Protein AF-A0A3B8MJV1-F1 (afdb_monomer)

Radius of gyration: 23.43 Å; Cα contacts (8 Å, |Δi|>4): 233; chains: 1; bounding box: 68×62×44 Å

Mean predicted aligned error: 16.22 Å

pLDDT: mean 71.14, std 27.06, range [24.44, 97.06]

Secondary structure (DSSP, 8-state):
-EEEE-TTS-EEEE--PPPPHHHHTTTS-BTTB-------HHHH-SEEEETTEEEEHHHHHHHTTS-SSPPPTTTS--PPPSS-TTSS-HHHHHHHHHHHHHTTTSSTTSTTGGGT----TT---TTTTTBT---TTT-TTS--S-SB-TT-GGG-HHHHHHH-SS-PPPPS---S----S-------------PPPPPPHHHHHHHHHHHHHTT--

Foldseek 3Di:
DDWDADPVRDIDDDDDDDDDPVVQCLQQWFLRDRHDDDDDQQDQLDWDQDPVGTDRRQVVCVVVVNDDPDDPSVPTHHAFDLPDPVRDDNLSSVLVVCCSPPQSQLDHRHNVCVQQAHSHSPDPDPQNPWDQDARSPPPPPPPARTCDDPPDLPSHVVSVVVPDPDDDDDPDPPPPDDDDDDDDDPDDDDDDDDDDDDDDPVVVVVVVVVVVVVPDD

Solvent-accessible surface area (backbone atoms only — not comparable to full-atom values): 13702 Å² total; per-residue (Å²): 113,48,73,48,67,49,98,86,68,48,82,45,76,45,81,71,77,82,74,52,74,74,61,48,44,64,61,26,28,45,73,89,39,80,43,87,86,73,88,51,67,33,76,37,46,42,76,40,84,46,98,93,44,76,39,42,41,45,52,52,36,39,75,72,66,76,43,79,91,68,67,55,64,89,74,41,54,64,54,31,44,64,85,44,77,87,53,40,55,73,67,49,12,51,28,33,47,37,27,77,75,43,19,70,36,20,19,87,51,16,74,44,22,90,56,58,36,33,33,44,62,86,64,77,58,50,56,34,63,20,48,65,22,64,47,69,79,66,50,96,82,70,86,61,74,25,31,30,41,96,89,41,60,91,60,10,54,64,54,53,66,79,69,56,82,87,70,84,78,85,78,91,78,78,90,81,79,88,82,89,82,82,89,82,88,88,78,89,87,79,91,81,86,81,79,82,77,87,79,63,74,70,57,60,57,50,56,58,54,61,62,63,69,74,73,78,130

Sequence (217 aa):
MASWLDQSGNVMVKDYHIPNTNQCKQCHTLGGRMIPIGIRARHLNRSFPYPEGEENQIAHWTRKGLLDGAPSSEQAPRLADYDDETSGSLDERARAWLEMNCAHCHTEGAPAWNTGLDLMASVTDSSLFGVYKSPTAAGRGTGMTSSLETRTPRLSCIGLRRWNRMSRCPSSDARSFTRRVSTSCIDGSRGCRRRMKPGNSQEEARVQAEAKETNLL

Structure (mmCIF, N/CA/C/O backbone):
data_AF-A0A3B8MJV1-F1
#
_entry.id   AF-A0A3B8MJV1-F1
#
loop_
_atom_site.group_PDB
_atom_site.id
_atom_site.type_symbol
_atom_site.label_atom_id
_atom_site.label_alt_id
_atom_site.label_comp_id
_atom_site.label_asym_id
_atom_site.label_entity_id
_atom_site.label_seq_id
_atom_site.pdbx_PDB_ins_code
_atom_site.Cartn_x
_atom_site.Cartn_y
_atom_site.Cartn_z
_atom_site.occupancy
_atom_site.B_iso_or_equiv
_atom_site.auth_seq_id
_atom_site.auth_comp_id
_atom_site.auth_asym_id
_atom_site.auth_atom_id
_atom_site.pdbx_PDB_model_num
ATOM 1 N N . MET A 1 1 ? -13.363 16.371 -26.257 1.00 77.06 1 MET A N 1
ATOM 2 C CA . MET A 1 1 ? -12.795 17.680 -25.885 1.00 77.06 1 MET A CA 1
ATOM 3 C C . MET A 1 1 ? -13.708 18.301 -24.845 1.00 77.06 1 MET A C 1
ATOM 5 O O . MET A 1 1 ? -14.905 18.372 -25.093 1.00 77.06 1 MET A O 1
ATOM 9 N N . ALA A 1 2 ? -13.175 18.657 -23.680 1.00 85.69 2 ALA A N 1
ATOM 10 C CA . ALA A 1 2 ? -13.918 19.372 -22.645 1.00 85.69 2 ALA A CA 1
ATOM 11 C C . ALA A 1 2 ? -13.304 20.764 -22.471 1.00 85.69 2 ALA A C 1
ATOM 13 O O . ALA A 1 2 ? -12.075 20.896 -22.503 1.00 85.69 2 ALA A O 1
ATOM 14 N N . SER A 1 3 ? -14.146 21.782 -22.298 1.00 91.31 3 SER A N 1
ATOM 15 C CA . SER A 1 3 ? -13.716 23.140 -21.978 1.00 91.31 3 SER A CA 1
ATOM 16 C C . SER A 1 3 ? -14.398 23.650 -20.715 1.00 91.31 3 SER A C 1
ATOM 18 O O . SER A 1 3 ? -15.539 23.297 -20.418 1.00 91.31 3 SER A O 1
ATOM 20 N N . TRP A 1 4 ? -13.668 24.451 -19.948 1.00 92.69 4 TRP A N 1
ATOM 21 C CA . TRP A 1 4 ? -14.160 25.099 -18.734 1.00 92.69 4 TRP A CA 1
ATOM 22 C C . TRP A 1 4 ? -13.420 26.421 -18.513 1.00 92.69 4 TRP A C 1
ATOM 24 O O . TRP A 1 4 ? -12.399 26.674 -19.150 1.00 92.69 4 TRP A O 1
ATOM 34 N N . LEU A 1 5 ? -13.936 27.267 -17.621 1.00 95.56 5 LEU A N 1
ATOM 35 C CA . LEU A 1 5 ? -13.263 28.497 -17.205 1.00 95.56 5 LEU A CA 1
ATOM 36 C C . LEU A 1 5 ? -12.420 28.231 -15.956 1.00 95.56 5 LEU A C 1
ATOM 38 O O . LEU A 1 5 ? -12.892 27.585 -15.018 1.00 95.56 5 LEU A O 1
ATOM 42 N N . ASP A 1 6 ? -11.176 28.707 -15.940 1.00 92.06 6 ASP A N 1
ATOM 43 C CA . ASP A 1 6 ? -10.365 28.713 -14.723 1.00 92.06 6 ASP A CA 1
ATOM 44 C C . ASP A 1 6 ? -10.820 29.806 -13.732 1.00 92.06 6 ASP A C 1
ATOM 46 O O . ASP A 1 6 ? -11.741 30.583 -13.993 1.00 92.06 6 ASP A O 1
ATOM 50 N N . GLN A 1 7 ? -10.161 29.877 -12.572 1.00 93.00 7 GLN A N 1
ATOM 51 C CA . GLN A 1 7 ? -10.467 30.863 -11.525 1.00 93.00 7 GLN A CA 1
ATOM 52 C C . GLN A 1 7 ? -10.241 32.321 -11.963 1.00 93.00 7 GLN A C 1
ATOM 54 O O . GLN A 1 7 ? -10.714 33.237 -11.298 1.00 93.00 7 GLN A O 1
ATOM 59 N N . SER A 1 8 ? -9.515 32.546 -13.057 1.00 95.19 8 SER A N 1
ATOM 60 C CA . SER A 1 8 ? -9.223 33.863 -13.623 1.00 95.19 8 SER A CA 1
ATOM 61 C C . SER A 1 8 ? -10.084 34.183 -14.853 1.00 95.19 8 SER A C 1
ATOM 63 O O . SER A 1 8 ? -9.919 35.248 -15.441 1.00 95.19 8 SER A O 1
ATOM 65 N N . GLY A 1 9 ? -11.016 33.299 -15.228 1.00 93.38 9 GLY A N 1
ATOM 66 C CA . GLY A 1 9 ? -11.914 33.480 -16.369 1.00 93.38 9 GLY A CA 1
ATOM 67 C C . GLY A 1 9 ? -11.317 33.082 -17.721 1.00 93.38 9 GLY A C 1
ATOM 68 O O . GLY A 1 9 ? -11.923 33.372 -18.752 1.00 93.38 9 GLY A O 1
ATOM 69 N N . ASN A 1 10 ? -10.163 32.410 -17.753 1.00 95.25 10 ASN A N 1
ATOM 70 C CA . ASN A 1 10 ? -9.577 31.923 -19.002 1.00 95.25 10 ASN A CA 1
ATOM 71 C C . ASN A 1 10 ? -10.234 30.607 -19.433 1.00 95.25 10 ASN A C 1
ATOM 73 O O . ASN A 1 10 ? -10.463 29.717 -18.611 1.00 95.25 10 ASN A O 1
ATOM 77 N N . VAL A 1 11 ? -10.482 30.447 -20.737 1.00 94.69 11 VAL A N 1
ATOM 78 C CA . VAL A 1 11 ? -10.980 29.185 -21.303 1.00 94.69 11 VAL A CA 1
ATOM 79 C C . VAL A 1 11 ? -9.851 28.161 -21.340 1.00 94.69 11 VAL A C 1
ATOM 81 O O . VAL A 1 11 ? -8.891 28.290 -22.098 1.00 94.69 11 VAL A O 1
ATOM 84 N N . MET A 1 12 ? -10.005 27.104 -20.553 1.00 93.44 12 MET A N 1
ATOM 85 C CA . MET A 1 12 ? -9.147 25.930 -20.565 1.00 93.44 12 MET A CA 1
ATOM 86 C C . MET A 1 12 ? -9.772 24.861 -21.449 1.00 93.44 12 MET A C 1
ATOM 88 O O . MET A 1 12 ? -10.951 24.542 -21.308 1.00 93.44 12 MET A O 1
ATOM 92 N N . VAL A 1 13 ? -8.974 24.282 -22.344 1.00 92.25 13 VAL A N 1
ATOM 93 C CA . VAL A 1 13 ? -9.381 23.154 -23.186 1.00 92.25 13 VAL A CA 1
ATOM 94 C C . VAL A 1 13 ? -8.485 21.972 -22.867 1.00 92.25 13 VAL A C 1
ATOM 96 O O . VAL A 1 13 ? -7.258 22.098 -22.841 1.00 92.25 13 VAL A O 1
ATOM 99 N N . LYS A 1 14 ? -9.092 20.810 -22.630 1.00 88.50 14 LYS A N 1
ATOM 100 C CA . LYS A 1 14 ? -8.353 19.558 -22.498 1.00 88.50 14 LYS A CA 1
ATOM 101 C C . LYS A 1 14 ? -9.004 18.461 -23.316 1.00 88.50 14 LYS A C 1
ATOM 103 O O . LYS A 1 14 ? -10.212 18.208 -23.236 1.00 88.50 14 LYS A O 1
ATOM 108 N N . ASP A 1 15 ? -8.165 17.770 -24.069 1.00 88.56 15 ASP A N 1
ATOM 109 C CA . ASP A 1 15 ? -8.547 16.523 -24.697 1.00 88.56 15 ASP A CA 1
ATOM 110 C C . ASP A 1 15 ? -8.606 15.435 -23.634 1.00 88.56 15 ASP A C 1
ATOM 112 O O . ASP A 1 15 ? -7.617 15.081 -22.988 1.00 88.56 15 ASP A O 1
ATOM 116 N N . TYR A 1 16 ? -9.822 14.951 -23.416 1.00 84.19 16 TYR A N 1
ATOM 117 C CA . TYR A 1 16 ? -10.079 13.812 -22.563 1.00 84.19 16 TYR A CA 1
ATOM 118 C C . TYR A 1 16 ? -9.943 12.547 -23.409 1.00 84.19 16 TYR A C 1
ATOM 120 O O . TYR A 1 16 ? -10.736 12.322 -24.323 1.00 84.19 16 TYR A O 1
ATOM 128 N N . HIS A 1 17 ? -8.916 11.751 -23.121 1.00 84.06 17 HIS A N 1
ATOM 129 C CA . HIS A 1 17 ? -8.689 10.462 -23.759 1.00 84.06 17 HIS A CA 1
ATOM 130 C C . HIS A 1 17 ? -9.189 9.355 -22.831 1.00 84.06 17 HIS A C 1
ATOM 132 O O . HIS A 1 17 ? -8.666 9.189 -21.729 1.00 84.06 17 HIS A O 1
ATOM 138 N N . ILE A 1 18 ? -10.167 8.572 -23.286 1.00 88.50 18 ILE A N 1
ATOM 139 C CA . ILE A 1 18 ? -10.596 7.363 -22.577 1.00 88.50 18 ILE A CA 1
ATOM 140 C C . ILE A 1 18 ? -9.572 6.267 -22.884 1.00 88.50 18 ILE A C 1
ATOM 142 O O . ILE A 1 18 ? -9.408 5.914 -24.054 1.00 88.50 18 ILE A O 1
ATOM 146 N N . PRO A 1 19 ? -8.839 5.753 -21.883 1.00 88.44 19 PRO A N 1
ATOM 147 C CA . PRO A 1 19 ? -7.848 4.725 -22.129 1.00 88.44 19 PRO A CA 1
ATOM 148 C C . PRO A 1 19 ? -8.510 3.449 -22.652 1.00 88.44 19 PRO A C 1
ATOM 150 O O . PRO A 1 19 ? -9.577 3.046 -22.191 1.00 88.44 19 PRO A O 1
ATOM 153 N N . ASN A 1 20 ? -7.860 2.792 -23.608 1.00 91.62 20 ASN A N 1
ATOM 154 C CA . ASN A 1 20 ? -8.259 1.448 -24.004 1.00 91.62 20 ASN A CA 1
ATOM 155 C C . ASN A 1 20 ? -7.793 0.421 -22.957 1.00 91.62 20 ASN A C 1
ATOM 157 O O . ASN A 1 20 ? -6.946 0.698 -22.106 1.00 91.62 20 ASN A O 1
ATOM 161 N N . THR A 1 21 ? -8.295 -0.809 -23.054 1.00 90.19 21 THR A N 1
ATOM 162 C CA . THR A 1 21 ? -7.982 -1.880 -22.098 1.00 90.19 21 THR A CA 1
ATOM 163 C C . THR A 1 21 ? -6.479 -2.136 -21.945 1.00 90.19 21 THR A C 1
ATOM 165 O O . THR A 1 21 ? -6.025 -2.446 -20.846 1.00 90.19 21 THR A O 1
ATOM 168 N N . ASN A 1 22 ? -5.682 -1.981 -23.007 1.00 90.06 22 ASN A N 1
ATOM 169 C CA . ASN A 1 22 ? -4.231 -2.187 -22.940 1.00 90.06 22 ASN A CA 1
ATOM 170 C C . ASN A 1 22 ? -3.523 -1.086 -22.145 1.00 90.06 22 ASN A C 1
ATOM 172 O O . ASN A 1 22 ? -2.529 -1.364 -21.482 1.00 90.06 22 ASN A O 1
ATOM 176 N N . GLN A 1 23 ? -4.043 0.140 -22.166 1.00 90.56 23 GLN A N 1
ATOM 177 C CA . GLN A 1 23 ? -3.545 1.227 -21.325 1.00 90.56 23 GLN A CA 1
ATOM 178 C C . GLN A 1 23 ? -3.924 1.001 -19.858 1.00 90.56 23 GLN A C 1
ATOM 180 O O . GLN A 1 23 ? -3.091 1.210 -18.983 1.00 90.56 23 GLN A O 1
ATOM 185 N N . CYS A 1 24 ? -5.114 0.461 -19.574 1.00 91.06 24 CYS A N 1
ATOM 186 C CA . CYS A 1 24 ? -5.488 0.075 -18.209 1.00 91.06 24 CYS A CA 1
ATOM 187 C C . CYS A 1 24 ? -4.551 -1.009 -17.641 1.00 91.06 24 CYS A C 1
ATOM 189 O O . CYS A 1 24 ? -4.129 -0.919 -16.487 1.00 91.06 24 CYS A O 1
ATOM 191 N N . LYS A 1 25 ? -4.164 -1.999 -18.467 1.00 90.06 25 LYS A N 1
ATOM 192 C CA . LYS A 1 25 ? -3.217 -3.073 -18.094 1.00 90.06 25 LYS A CA 1
ATOM 193 C C . LYS A 1 25 ? -1.833 -2.566 -17.695 1.00 90.06 25 LYS A C 1
ATOM 195 O O . LYS A 1 25 ? -1.103 -3.315 -17.062 1.00 90.06 25 LYS A O 1
ATOM 200 N N . GLN A 1 26 ? -1.461 -1.333 -18.043 1.00 88.69 26 GLN A N 1
ATOM 201 C CA . GLN A 1 26 ? -0.163 -0.778 -17.649 1.00 88.69 26 GLN A CA 1
ATOM 202 C C . GLN A 1 26 ? -0.025 -0.631 -16.132 1.00 88.69 26 GLN A C 1
ATOM 204 O O . GLN A 1 26 ? 1.097 -0.639 -15.642 1.00 88.69 26 GLN A O 1
ATOM 209 N N . CYS A 1 27 ? -1.145 -0.529 -15.409 1.00 88.56 27 CYS A N 1
ATOM 210 C CA . CYS A 1 27 ? -1.171 -0.464 -13.948 1.00 88.56 27 CYS A CA 1
ATOM 211 C C . CYS A 1 27 ? -1.964 -1.635 -13.350 1.00 88.56 27 CYS A C 1
ATOM 213 O O . CYS A 1 27 ? -1.525 -2.261 -12.393 1.00 88.56 27 CYS A O 1
ATOM 215 N N . HIS A 1 28 ? -3.112 -1.978 -13.938 1.00 91.94 28 HIS A N 1
ATOM 216 C CA . HIS A 1 28 ? -3.986 -3.054 -13.469 1.00 91.94 28 HIS A CA 1
ATOM 217 C C . HIS A 1 28 ? -3.521 -4.417 -13.977 1.00 91.94 28 HIS A C 1
ATOM 219 O O . HIS A 1 28 ? -4.215 -5.059 -14.761 1.00 91.94 28 HIS A O 1
ATOM 225 N N . THR A 1 29 ? -2.327 -4.851 -13.583 1.00 90.81 29 THR A N 1
ATOM 226 C CA . THR A 1 29 ? -1.824 -6.185 -13.916 1.00 90.81 29 THR A CA 1
ATOM 227 C C . THR A 1 29 ? -0.969 -6.746 -12.791 1.00 90.81 29 THR A C 1
ATOM 229 O O . THR A 1 29 ? -0.087 -6.067 -12.272 1.00 90.81 29 THR A O 1
ATOM 232 N N . LEU A 1 30 ? -1.207 -8.009 -12.452 1.00 91.94 30 LEU A N 1
ATOM 233 C CA . LEU A 1 30 ? -0.384 -8.780 -11.528 1.00 91.94 30 LEU A CA 1
ATOM 234 C C . LEU A 1 30 ? -0.327 -10.224 -12.022 1.00 91.94 30 LEU A C 1
ATOM 236 O O . LEU A 1 30 ? -1.363 -10.827 -12.306 1.00 91.94 30 LEU A O 1
ATOM 240 N N . GLY A 1 31 ? 0.878 -10.768 -12.205 1.00 90.31 31 GLY A N 1
ATOM 241 C CA . GLY A 1 31 ? 1.054 -12.149 -12.675 1.00 90.31 31 GLY A CA 1
ATOM 242 C C . GLY A 1 31 ? 0.396 -12.425 -14.037 1.00 90.31 31 GLY A C 1
ATOM 243 O O . GLY A 1 31 ? -0.092 -13.524 -14.284 1.00 90.31 31 GLY A O 1
ATOM 244 N N . GLY A 1 32 ? 0.313 -11.408 -14.903 1.00 88.56 32 GLY A N 1
ATOM 245 C CA . GLY A 1 32 ? -0.327 -11.495 -16.222 1.00 88.56 32 GLY A CA 1
ATOM 246 C C . GLY A 1 32 ? -1.860 -11.421 -16.216 1.00 88.56 32 GLY A C 1
ATOM 247 O O . GLY A 1 32 ? -2.474 -11.504 -17.281 1.00 88.56 32 GLY A O 1
ATOM 248 N N . ARG A 1 33 ? -2.495 -11.241 -15.052 1.00 91.56 33 ARG A N 1
ATOM 249 C CA . ARG A 1 33 ? -3.950 -11.082 -14.912 1.00 91.56 33 ARG A CA 1
ATOM 250 C C . ARG A 1 33 ? -4.299 -9.624 -14.649 1.00 91.56 33 ARG A C 1
ATOM 252 O O . ARG A 1 33 ? -3.619 -8.957 -13.875 1.00 91.56 33 ARG A O 1
ATOM 259 N N . MET A 1 34 ? -5.379 -9.138 -15.264 1.00 91.50 34 MET A N 1
ATOM 260 C CA . MET A 1 34 ? -5.894 -7.803 -14.964 1.00 91.50 34 MET A CA 1
ATOM 261 C C . MET A 1 34 ? -6.610 -7.822 -13.615 1.00 91.50 34 MET A C 1
ATOM 263 O O . MET A 1 34 ? -7.627 -8.500 -13.484 1.00 91.50 34 MET A O 1
ATOM 267 N N . ILE A 1 35 ? -6.083 -7.076 -12.643 1.00 90.50 35 ILE A N 1
ATOM 268 C CA . I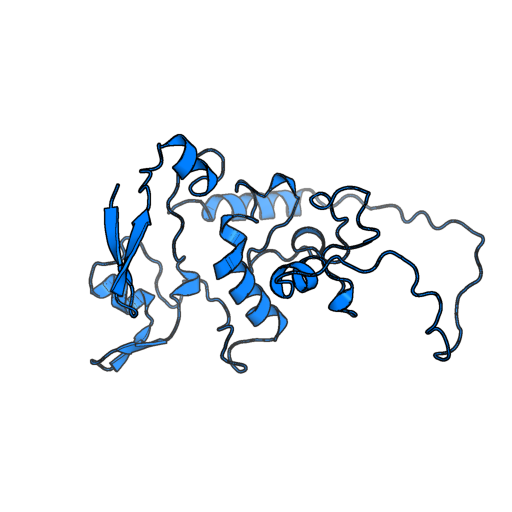LE A 1 35 ? -6.661 -6.960 -11.300 1.00 90.50 35 ILE A CA 1
ATOM 269 C C . ILE A 1 35 ? -6.835 -5.488 -10.896 1.00 90.50 35 ILE A C 1
ATOM 271 O O . ILE A 1 35 ? -6.038 -4.635 -11.308 1.00 90.50 35 ILE A O 1
ATOM 275 N N . PRO A 1 36 ? -7.858 -5.148 -10.096 1.00 88.88 36 PRO A N 1
ATOM 276 C CA . PRO A 1 36 ? -7.969 -3.828 -9.491 1.00 88.88 36 PRO A CA 1
ATOM 277 C C . PRO A 1 36 ? -6.747 -3.504 -8.624 1.00 88.88 36 PRO A C 1
ATOM 279 O O . PRO A 1 36 ? -6.229 -4.359 -7.912 1.00 88.88 36 PRO A O 1
ATOM 282 N N . ILE A 1 37 ? -6.302 -2.248 -8.664 1.00 90.06 37 ILE A N 1
ATOM 283 C CA . ILE A 1 37 ? -5.402 -1.706 -7.647 1.00 90.06 37 ILE A CA 1
ATOM 284 C C . ILE A 1 37 ? -6.307 -1.164 -6.553 1.00 90.06 37 ILE A C 1
ATOM 286 O O . ILE A 1 37 ? -7.156 -0.313 -6.821 1.00 90.06 37 ILE A O 1
ATOM 290 N N . GLY A 1 38 ? -6.134 -1.659 -5.337 1.00 87.25 38 GLY A N 1
ATOM 291 C CA . GLY A 1 38 ? -6.977 -1.275 -4.224 1.00 87.25 38 GLY A CA 1
ATOM 292 C C . GLY A 1 38 ? -6.298 -1.461 -2.882 1.00 87.25 38 GLY A C 1
ATOM 293 O O . GLY A 1 38 ? -5.211 -2.033 -2.760 1.00 87.25 38 GLY A O 1
ATOM 294 N N . ILE A 1 39 ? -6.992 -0.952 -1.874 1.00 87.94 39 ILE A N 1
ATOM 295 C CA . ILE A 1 39 ? -6.729 -1.230 -0.469 1.00 87.94 39 ILE A CA 1
ATOM 296 C C . ILE A 1 39 ? -6.772 -2.738 -0.210 1.00 87.94 39 ILE A C 1
ATOM 298 O O . ILE A 1 39 ? -7.563 -3.473 -0.796 1.00 87.94 39 ILE A O 1
ATOM 302 N N . ARG A 1 40 ? -5.904 -3.197 0.683 1.00 89.50 40 ARG A N 1
ATOM 303 C CA . ARG A 1 40 ? -5.819 -4.590 1.133 1.00 89.50 40 ARG A CA 1
ATOM 304 C C . ARG A 1 40 ? -6.253 -4.669 2.591 1.00 89.50 40 ARG A C 1
ATOM 306 O O . ARG A 1 40 ? -6.191 -3.666 3.295 1.00 89.50 40 ARG A O 1
ATOM 313 N N . ALA A 1 41 ? -6.627 -5.852 3.077 1.00 92.19 41 ALA A N 1
ATOM 314 C CA . ALA A 1 41 ? -7.107 -6.026 4.456 1.00 92.19 41 ALA A CA 1
ATOM 315 C C . ALA A 1 41 ? -6.175 -5.375 5.502 1.00 92.19 41 ALA A C 1
ATOM 317 O O . ALA A 1 41 ? -6.625 -4.614 6.351 1.00 92.19 41 ALA A O 1
ATOM 318 N N . ARG A 1 42 ? -4.852 -5.532 5.362 1.00 93.69 42 ARG A N 1
ATOM 319 C CA . ARG A 1 42 ? -3.863 -4.900 6.261 1.00 93.69 42 ARG A CA 1
ATOM 320 C C . ARG A 1 42 ? -3.827 -3.380 6.273 1.00 93.69 42 ARG A C 1
ATOM 322 O O . ARG A 1 42 ? -3.283 -2.792 7.204 1.00 93.69 42 ARG A O 1
ATOM 329 N N . HIS A 1 43 ? -4.384 -2.741 5.253 1.00 93.06 43 HIS A N 1
ATOM 330 C CA . HIS A 1 43 ? -4.565 -1.295 5.227 1.00 93.06 43 HIS A CA 1
ATOM 331 C C . HIS A 1 43 ? -5.751 -0.876 6.096 1.00 93.06 43 HIS A C 1
ATOM 333 O O . HIS A 1 43 ? -5.688 0.177 6.726 1.00 93.06 43 HIS A O 1
ATOM 339 N N . LEU A 1 44 ? -6.776 -1.727 6.178 1.00 94.25 44 LEU A N 1
ATOM 340 C CA . LEU A 1 44 ? -8.034 -1.490 6.885 1.00 94.25 44 LEU A CA 1
ATOM 341 C C . LEU A 1 44 ? -8.040 -2.017 8.322 1.00 94.25 44 LEU A C 1
ATOM 343 O O . LEU A 1 44 ? -8.921 -1.641 9.084 1.00 94.25 44 LEU A O 1
ATOM 347 N N . ASN A 1 45 ? -7.102 -2.882 8.719 1.00 96.00 45 ASN A N 1
ATOM 348 C CA . ASN A 1 45 ? -7.111 -3.467 10.062 1.00 96.00 45 ASN A CA 1
ATOM 349 C C . ASN A 1 45 ? -6.662 -2.468 11.151 1.00 96.00 45 ASN A C 1
ATOM 351 O O . ASN A 1 45 ? -5.555 -2.553 11.683 1.00 96.00 45 ASN A O 1
ATOM 355 N N . ARG A 1 46 ? -7.508 -1.482 11.447 1.00 93.75 46 ARG A N 1
ATOM 356 C CA . ARG A 1 46 ? -7.288 -0.437 12.451 1.00 93.75 46 ARG A CA 1
ATOM 357 C C . ARG A 1 46 ? -8.618 0.090 12.978 1.00 93.75 46 ARG A C 1
ATOM 359 O O . ARG A 1 46 ? -9.624 0.038 12.267 1.00 93.75 46 ARG A O 1
ATOM 366 N N . SER A 1 47 ? -8.598 0.629 14.193 1.00 94.75 47 SER A N 1
ATOM 367 C CA . SER A 1 47 ? -9.708 1.412 14.733 1.00 94.75 47 SER A CA 1
ATOM 368 C C . SER A 1 47 ? -9.939 2.671 13.900 1.00 94.75 47 SER A C 1
ATOM 370 O O . SER A 1 47 ? -8.988 3.348 13.508 1.00 94.75 47 SER A O 1
ATOM 372 N N . PHE A 1 48 ? -11.203 2.990 13.646 1.00 94.81 48 PHE A N 1
ATOM 373 C CA . PHE A 1 48 ? -11.634 4.210 12.983 1.00 94.81 48 PHE A CA 1
ATOM 374 C C . PHE A 1 48 ? -12.790 4.845 13.775 1.00 94.81 48 PHE A C 1
ATOM 376 O O . PHE A 1 48 ? -13.701 4.124 14.191 1.00 94.81 48 PHE A O 1
ATOM 383 N N . PRO A 1 49 ? -12.778 6.173 13.994 1.00 96.25 49 PRO A N 1
ATOM 384 C CA . PRO A 1 49 ? -13.830 6.863 14.731 1.00 96.25 49 PRO A CA 1
ATOM 385 C C . PRO A 1 49 ? -15.043 7.107 13.823 1.00 96.25 49 PRO A C 1
ATOM 387 O O . PRO A 1 49 ? -15.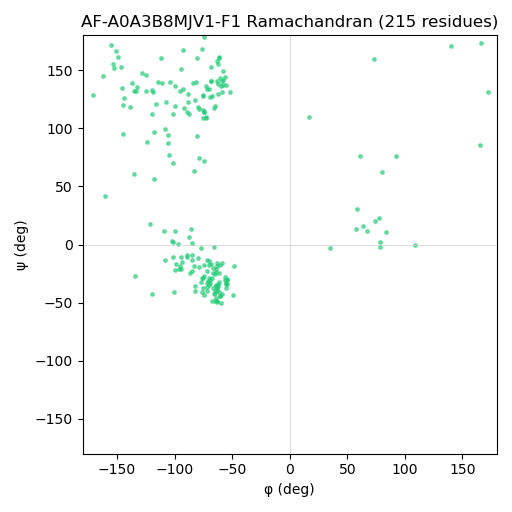109 8.102 13.100 1.00 96.25 49 PRO A O 1
ATOM 390 N N . TYR A 1 50 ? -16.011 6.193 13.843 1.00 95.50 50 TYR A N 1
ATOM 391 C CA . TYR A 1 50 ? -17.290 6.391 13.163 1.00 95.50 50 TYR A CA 1
ATOM 392 C C . TYR A 1 50 ? -18.234 7.262 14.006 1.00 95.50 50 TYR A C 1
ATOM 394 O O . TYR A 1 50 ? -18.056 7.359 15.224 1.00 95.50 50 TYR A O 1
ATOM 402 N N . PRO A 1 51 ? -19.269 7.877 13.399 1.00 95.38 51 PRO A N 1
ATOM 403 C CA . PRO A 1 51 ? -20.283 8.628 14.142 1.00 95.38 51 PRO A CA 1
ATOM 404 C C . PRO A 1 51 ? -20.954 7.826 15.268 1.00 95.38 51 PRO A C 1
ATOM 406 O O . PRO A 1 51 ? -21.350 8.400 16.278 1.00 95.38 51 PRO A O 1
ATOM 409 N N . GLU A 1 52 ? -21.078 6.507 15.105 1.00 93.50 52 GLU A N 1
ATOM 410 C CA . GLU A 1 52 ? -21.680 5.596 16.082 1.00 93.50 52 GLU A CA 1
ATOM 411 C C . GLU A 1 52 ? -20.701 5.111 17.171 1.00 93.50 52 GLU A C 1
ATOM 413 O O . GLU A 1 52 ? -21.131 4.482 18.138 1.00 93.50 52 GLU A O 1
ATOM 418 N N . GLY A 1 53 ? -19.402 5.392 17.029 1.00 95.44 53 GLY A N 1
ATOM 419 C CA . GLY A 1 53 ? -18.348 4.957 17.945 1.00 95.44 53 GLY A CA 1
ATOM 420 C C . GLY A 1 53 ? -17.068 4.521 17.231 1.00 95.44 53 GLY A C 1
ATOM 421 O O . GLY A 1 53 ? -17.019 4.379 16.009 1.00 95.44 53 GLY A O 1
ATOM 422 N N . GLU A 1 54 ? -16.007 4.301 18.007 1.00 97.06 54 GLU A N 1
ATOM 423 C CA . GLU A 1 54 ? -14.775 3.717 17.476 1.00 97.06 54 GLU A CA 1
ATOM 424 C C . GLU A 1 54 ? -14.977 2.234 17.155 1.00 97.06 54 GLU A C 1
ATOM 426 O O . GLU A 1 54 ? -15.506 1.472 17.966 1.00 97.06 54 GLU A O 1
ATOM 431 N N . GLU A 1 55 ? -14.522 1.813 15.977 1.00 96.88 55 GLU A N 1
ATOM 432 C CA . GLU A 1 55 ? -14.580 0.416 15.571 1.00 96.88 55 GLU A CA 1
ATOM 433 C C . GLU A 1 55 ? -13.468 0.061 14.585 1.00 96.88 55 GLU A C 1
ATOM 435 O O . GLU A 1 55 ? -13.039 0.894 13.786 1.00 96.88 55 GLU A O 1
ATOM 440 N N . ASN A 1 56 ? -13.037 -1.202 14.573 1.00 97.00 56 ASN A N 1
ATOM 441 C CA . ASN A 1 56 ? -12.177 -1.704 13.514 1.00 97.00 56 ASN A CA 1
ATOM 442 C C . ASN A 1 56 ? -12.840 -1.571 12.130 1.00 97.00 56 ASN A C 1
ATOM 444 O O . ASN A 1 56 ? -13.983 -1.980 11.920 1.00 97.00 56 ASN A O 1
ATOM 448 N N . GLN A 1 57 ? -12.106 -1.030 11.161 1.00 96.44 57 GLN A N 1
ATOM 449 C CA . GLN A 1 57 ? -12.646 -0.722 9.841 1.00 96.44 57 GLN A CA 1
ATOM 450 C C . GLN A 1 57 ? -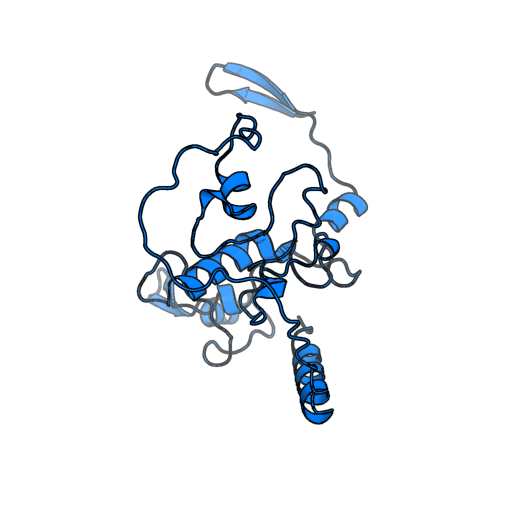12.991 -1.969 9.007 1.00 96.44 57 GLN A C 1
ATOM 452 O O . GLN A 1 57 ? -13.984 -1.926 8.281 1.00 96.44 57 GLN A O 1
ATOM 457 N N . ILE A 1 58 ? -12.287 -3.100 9.168 1.00 96.81 58 ILE A N 1
ATOM 458 C CA . ILE A 1 58 ? -12.691 -4.374 8.539 1.00 96.81 58 ILE A CA 1
ATOM 459 C C . ILE A 1 58 ? -14.027 -4.850 9.112 1.00 96.81 58 ILE A C 1
ATOM 461 O O . ILE A 1 58 ? -14.937 -5.178 8.348 1.00 96.81 58 ILE A O 1
ATOM 465 N N . ALA A 1 59 ? -14.166 -4.858 10.441 1.00 96.31 59 ALA A N 1
ATOM 466 C CA . ALA A 1 59 ? -15.393 -5.288 11.112 1.00 96.31 59 ALA A CA 1
ATOM 467 C C . ALA A 1 59 ? -16.586 -4.409 10.707 1.00 96.31 59 ALA A C 1
ATOM 469 O O . ALA A 1 59 ? -17.639 -4.923 10.318 1.00 96.31 59 ALA A O 1
ATOM 470 N N . HIS A 1 60 ? -16.380 -3.090 10.681 1.00 96.88 60 HIS A N 1
ATOM 471 C CA . HIS A 1 60 ? -17.407 -2.136 10.284 1.00 96.88 60 HIS A CA 1
ATOM 472 C C . HIS A 1 60 ? -17.885 -2.376 8.851 1.00 96.88 60 HIS A C 1
ATOM 474 O O . HIS A 1 60 ? -19.087 -2.467 8.594 1.00 96.88 60 HIS A O 1
ATOM 480 N N . TRP A 1 61 ? -16.951 -2.485 7.903 1.00 96.25 61 TRP A N 1
ATOM 481 C CA . TRP A 1 61 ? -17.278 -2.630 6.485 1.00 96.25 61 TRP A CA 1
ATOM 482 C C . TRP A 1 61 ? -17.897 -3.993 6.179 1.00 96.25 61 TRP A C 1
ATOM 484 O O . TRP A 1 61 ? -18.821 -4.070 5.370 1.00 96.25 61 TRP A O 1
ATOM 494 N N . THR A 1 62 ? -17.462 -5.041 6.879 1.00 95.56 62 THR A N 1
ATOM 495 C CA . THR A 1 62 ? -18.080 -6.371 6.809 1.00 95.56 62 THR A CA 1
ATOM 496 C C . THR A 1 62 ? -19.524 -6.318 7.308 1.00 95.56 62 THR A C 1
ATOM 498 O O . THR A 1 62 ? -20.434 -6.743 6.601 1.00 95.56 62 THR A O 1
ATOM 501 N N . ARG A 1 63 ? -19.786 -5.700 8.472 1.00 95.06 63 ARG A N 1
ATOM 502 C CA . ARG A 1 63 ? -21.157 -5.557 8.997 1.00 95.06 63 ARG A CA 1
ATOM 503 C C . ARG A 1 63 ? -22.060 -4.728 8.078 1.00 95.06 63 ARG A C 1
ATOM 505 O O . ARG A 1 63 ? -23.250 -5.012 7.981 1.00 95.06 63 ARG A O 1
ATOM 512 N N . LYS A 1 64 ? -21.523 -3.700 7.414 1.00 95.94 64 LYS A N 1
ATOM 513 C CA . LYS A 1 64 ? -22.267 -2.879 6.438 1.00 95.94 64 LYS A CA 1
ATOM 514 C C . LYS A 1 64 ? -22.451 -3.573 5.076 1.00 95.94 64 LYS A C 1
ATOM 516 O O . LYS A 1 64 ? -23.104 -2.996 4.212 1.00 95.94 64 LYS A O 1
ATOM 521 N N . GLY A 1 65 ? -21.900 -4.774 4.873 1.00 95.88 65 GLY A N 1
ATOM 522 C CA . GLY A 1 65 ? -22.000 -5.525 3.616 1.00 95.88 65 GLY A CA 1
ATOM 523 C C . GLY A 1 65 ? -21.129 -4.977 2.480 1.00 95.88 65 GLY A C 1
ATOM 524 O O . GLY A 1 65 ? -21.411 -5.242 1.317 1.00 95.88 65 GLY A O 1
ATOM 525 N N . LEU A 1 66 ? -20.095 -4.189 2.800 1.00 94.38 66 LEU A N 1
ATOM 526 C CA . LEU A 1 66 ? -19.147 -3.636 1.821 1.00 94.38 66 LEU A CA 1
ATOM 527 C C . LEU A 1 66 ? -18.003 -4.603 1.494 1.00 94.38 66 LEU A C 1
ATOM 529 O O . LEU A 1 66 ? -17.367 -4.467 0.451 1.00 94.38 66 LEU A O 1
ATOM 533 N N . LEU A 1 67 ? -17.721 -5.543 2.397 1.00 93.44 67 LEU A N 1
ATOM 534 C CA . LEU A 1 67 ? -16.713 -6.581 2.224 1.00 93.44 67 LEU A CA 1
ATOM 535 C C . LEU A 1 67 ? -17.383 -7.949 2.305 1.00 93.44 67 LEU A C 1
ATOM 537 O O . LEU A 1 67 ? -18.150 -8.204 3.233 1.00 93.44 67 LEU A O 1
ATOM 541 N N . ASP A 1 68 ? -17.046 -8.818 1.357 1.00 91.19 68 ASP A N 1
ATOM 542 C CA . ASP A 1 68 ? -17.416 -10.231 1.364 1.00 91.19 68 ASP A CA 1
ATOM 543 C C . ASP A 1 68 ? -16.160 -11.085 1.598 1.00 91.19 68 ASP A C 1
ATOM 545 O O . ASP A 1 68 ? -15.084 -10.767 1.088 1.00 91.19 68 ASP A O 1
ATOM 549 N N . GLY A 1 69 ? -16.278 -12.132 2.416 1.00 89.69 69 GLY A N 1
ATOM 550 C CA . GLY A 1 69 ? -15.174 -13.049 2.732 1.00 89.69 69 GLY A CA 1
ATOM 551 C C . GLY A 1 69 ? -13.974 -12.443 3.479 1.00 89.69 69 GLY A C 1
ATOM 552 O O . GLY A 1 69 ? -12.905 -13.053 3.497 1.00 89.69 69 GLY A O 1
ATOM 553 N N . ALA A 1 70 ? -14.104 -11.257 4.084 1.00 90.56 70 ALA A N 1
ATOM 554 C CA . ALA A 1 70 ? -13.007 -10.649 4.835 1.00 90.56 70 ALA A CA 1
ATOM 555 C C . ALA A 1 70 ? -12.686 -11.441 6.124 1.00 90.56 70 ALA A C 1
ATOM 557 O O . ALA A 1 70 ? -13.609 -11.887 6.812 1.00 90.56 70 ALA A O 1
ATOM 558 N N . PRO A 1 71 ? -11.397 -11.599 6.490 1.00 92.31 71 PRO A N 1
ATOM 559 C CA . PRO A 1 71 ? -11.018 -12.188 7.773 1.00 92.31 71 PRO A CA 1
ATOM 560 C C . PRO A 1 71 ? -11.506 -11.319 8.939 1.00 92.31 71 PRO A C 1
ATOM 562 O O . PRO A 1 71 ? -11.710 -10.112 8.779 1.00 92.31 71 PRO A O 1
ATOM 565 N N . SER A 1 72 ? -11.640 -11.907 10.132 1.00 93.50 72 SER A N 1
ATOM 566 C CA . SER A 1 72 ? -11.927 -11.114 11.332 1.00 93.50 72 SER A CA 1
ATOM 567 C C . SER A 1 72 ? -10.787 -10.126 11.609 1.00 93.50 72 SER A C 1
ATOM 569 O O . SER A 1 72 ? -9.641 -10.352 11.206 1.00 93.50 72 SER A O 1
ATOM 571 N N . SER A 1 73 ? -11.071 -9.030 12.314 1.00 93.75 73 SER A N 1
ATOM 572 C CA . SER A 1 73 ? -10.059 -8.024 12.672 1.00 93.75 73 SER A CA 1
ATOM 573 C C . SER A 1 73 ? -8.872 -8.609 13.442 1.00 93.75 73 SER A C 1
ATOM 575 O O . SER A 1 73 ? -7.744 -8.142 13.300 1.00 93.75 73 SER A O 1
ATOM 577 N N . GLU A 1 74 ? -9.110 -9.663 14.217 1.00 93.75 74 GLU A N 1
ATOM 578 C CA . GLU A 1 74 ? -8.110 -10.352 15.036 1.00 93.75 74 GLU A CA 1
ATOM 579 C C . GLU A 1 74 ? -7.192 -11.244 14.191 1.00 93.75 74 GLU A C 1
ATOM 581 O O . GLU A 1 74 ? -6.043 -11.475 14.560 1.00 93.75 74 GLU A O 1
ATOM 586 N N . GLN A 1 75 ? -7.696 -11.750 13.064 1.00 94.12 75 GLN A N 1
ATOM 587 C CA . GLN A 1 75 ? -6.964 -12.631 12.151 1.00 94.12 75 GLN A CA 1
ATOM 588 C C . GLN A 1 75 ? -6.337 -11.872 10.979 1.00 94.12 75 GLN A C 1
ATOM 590 O O . GLN A 1 75 ? -5.412 -12.367 10.335 1.00 94.12 75 GLN A O 1
ATOM 595 N N . ALA A 1 76 ? -6.845 -10.680 10.670 1.00 94.19 76 ALA A N 1
ATOM 596 C CA . ALA A 1 76 ? -6.347 -9.879 9.572 1.00 94.19 76 ALA A CA 1
ATOM 597 C C . ALA A 1 76 ? -4.923 -9.362 9.863 1.00 94.19 76 ALA A C 1
ATOM 599 O O . ALA A 1 76 ? -4.633 -8.908 10.972 1.00 94.19 76 ALA A O 1
ATOM 600 N N . PRO A 1 77 ? -4.023 -9.332 8.865 1.00 93.44 77 PRO A N 1
ATOM 601 C CA . PRO A 1 77 ? -2.744 -8.643 9.012 1.00 93.44 77 PRO A CA 1
ATOM 602 C C . PRO A 1 77 ? -2.962 -7.143 9.261 1.00 93.44 77 PRO A C 1
ATOM 604 O O . PRO A 1 77 ? -4.020 -6.608 8.938 1.00 93.44 77 PRO A O 1
ATOM 607 N N . ARG A 1 78 ? -1.958 -6.443 9.797 1.00 94.50 78 ARG A N 1
ATOM 608 C CA . ARG A 1 78 ? -1.998 -4.993 10.056 1.00 94.50 78 ARG A CA 1
ATOM 609 C C . ARG A 1 78 ? -0.682 -4.342 9.638 1.00 94.50 78 ARG A C 1
ATOM 611 O O . ARG A 1 78 ? 0.380 -4.902 9.883 1.00 94.50 78 ARG A O 1
ATOM 618 N N . LEU A 1 79 ? -0.757 -3.168 9.011 1.00 95.12 79 LEU A N 1
ATOM 619 C CA . LEU A 1 79 ? 0.403 -2.292 8.818 1.00 95.12 79 LEU A CA 1
ATOM 620 C C . LEU A 1 79 ? 0.481 -1.244 9.929 1.00 95.12 79 LEU A C 1
ATOM 622 O O . LEU A 1 79 ? -0.552 -0.810 10.447 1.00 95.12 79 LEU A O 1
ATOM 626 N N . ALA A 1 80 ? 1.703 -0.804 10.233 1.00 95.50 80 ALA A N 1
ATOM 627 C CA . ALA A 1 80 ? 1.920 0.403 11.018 1.00 95.50 80 ALA A CA 1
ATOM 628 C C . ALA A 1 80 ? 1.264 1.608 10.324 1.00 95.50 80 ALA A C 1
ATOM 630 O O . ALA A 1 80 ? 1.148 1.662 9.093 1.00 95.50 80 ALA A O 1
ATOM 631 N N . ASP A 1 81 ? 0.825 2.574 11.118 1.00 93.62 81 ASP A N 1
ATOM 632 C CA . ASP A 1 81 ? 0.341 3.838 10.596 1.00 93.62 81 ASP A CA 1
ATOM 633 C C . ASP A 1 81 ? 1.543 4.744 10.317 1.00 93.62 81 ASP A C 1
ATOM 635 O O . ASP A 1 81 ? 2.388 4.982 11.178 1.00 93.62 81 ASP A O 1
ATOM 639 N N . TYR A 1 82 ? 1.662 5.228 9.082 1.00 92.75 82 TYR A N 1
ATOM 640 C CA . TYR A 1 82 ? 2.844 5.985 8.690 1.00 92.75 82 TYR A CA 1
ATOM 641 C C . TYR A 1 82 ? 2.968 7.315 9.454 1.00 92.75 82 TYR A C 1
ATOM 643 O O . TYR A 1 82 ? 4.085 7.814 9.597 1.00 92.75 82 TYR A O 1
ATOM 651 N N . ASP A 1 83 ? 1.849 7.866 9.939 1.00 92.25 83 ASP A N 1
ATOM 652 C CA . ASP A 1 83 ? 1.780 9.187 10.577 1.00 92.25 83 ASP A CA 1
ATOM 653 C C . ASP A 1 83 ? 1.781 9.116 12.115 1.00 92.25 83 ASP A C 1
ATOM 655 O O . ASP A 1 83 ? 2.096 10.094 12.785 1.00 92.25 83 ASP A O 1
ATOM 659 N N . ASP A 1 84 ? 1.505 7.944 12.697 1.00 92.50 84 ASP A N 1
ATOM 660 C CA . ASP A 1 84 ? 1.512 7.736 14.150 1.00 92.50 84 ASP A CA 1
ATOM 661 C C . ASP A 1 84 ? 2.803 7.045 14.599 1.00 92.50 84 ASP A C 1
ATOM 663 O O . ASP A 1 84 ? 3.034 5.867 14.320 1.00 92.50 84 ASP A O 1
ATOM 667 N N . GLU A 1 85 ? 3.640 7.772 15.341 1.00 93.88 85 GLU A N 1
ATOM 668 C CA . GLU A 1 85 ? 4.919 7.277 15.860 1.00 93.88 85 GLU A CA 1
ATOM 669 C C . GLU A 1 85 ? 4.793 6.122 16.853 1.00 93.88 85 GLU A C 1
ATOM 671 O O . GLU A 1 85 ? 5.749 5.370 17.037 1.00 93.88 85 GLU A O 1
ATOM 676 N N . THR A 1 86 ? 3.627 5.960 17.475 1.00 94.94 86 THR A N 1
ATOM 677 C CA . THR A 1 86 ? 3.361 4.888 18.439 1.00 94.94 86 THR A CA 1
ATOM 678 C C . THR A 1 86 ? 2.925 3.587 17.767 1.00 94.94 86 THR A C 1
ATOM 680 O O . THR A 1 86 ? 2.959 2.526 18.389 1.00 94.94 86 THR A O 1
ATOM 683 N N . SER A 1 87 ? 2.569 3.644 16.481 1.00 93.44 87 SER A N 1
ATOM 684 C CA . SER A 1 87 ? 2.037 2.502 15.733 1.00 93.44 87 SER A CA 1
ATOM 685 C C . SER A 1 87 ? 3.102 1.512 15.238 1.00 93.44 87 SER A C 1
ATOM 687 O O . SER A 1 87 ? 2.751 0.427 14.769 1.00 93.44 87 SER A O 1
ATOM 689 N N . GLY A 1 88 ? 4.387 1.876 15.319 1.00 94.19 88 GLY A N 1
ATOM 690 C CA . GLY A 1 88 ? 5.511 1.039 14.903 1.00 94.19 88 GLY A CA 1
ATOM 691 C C . GLY A 1 88 ? 6.833 1.802 14.791 1.00 94.19 88 GLY A C 1
ATOM 692 O O . GLY A 1 88 ? 6.898 3.030 14.882 1.00 94.19 88 GLY A O 1
ATOM 693 N N . SER A 1 89 ? 7.914 1.064 14.555 1.00 96.00 89 SER A N 1
ATOM 694 C CA . SER A 1 89 ? 9.236 1.631 14.282 1.00 96.00 89 SER A CA 1
ATOM 695 C C . SER A 1 89 ? 9.238 2.500 13.018 1.00 96.00 89 SER A C 1
ATOM 697 O O . SER A 1 89 ? 8.375 2.389 12.146 1.00 96.00 89 SER A O 1
ATOM 699 N N . LEU A 1 90 ? 10.245 3.370 12.877 1.00 93.81 90 LEU A N 1
ATOM 700 C CA . LEU A 1 90 ? 10.401 4.196 11.673 1.00 93.81 90 LEU A CA 1
ATOM 701 C C . LEU A 1 90 ? 10.449 3.353 10.386 1.00 93.81 90 LEU A C 1
ATOM 703 O O . LEU A 1 90 ? 9.897 3.774 9.372 1.00 93.81 90 LEU A O 1
ATO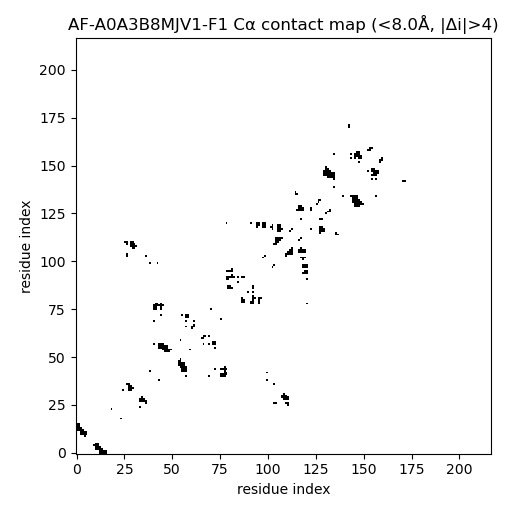M 707 N N . ASP A 1 91 ? 11.088 2.180 10.425 1.00 92.81 91 ASP A N 1
ATOM 708 C CA . ASP A 1 91 ? 11.165 1.287 9.266 1.00 92.81 91 ASP A CA 1
ATOM 709 C C . ASP A 1 91 ? 9.786 0.715 8.913 1.00 92.81 91 ASP A C 1
ATOM 711 O O . ASP A 1 91 ? 9.349 0.850 7.774 1.00 92.81 91 ASP A O 1
ATOM 715 N N . GLU A 1 92 ? 9.039 0.193 9.891 1.00 94.75 92 GLU A N 1
ATOM 716 C CA . GLU A 1 92 ? 7.683 -0.333 9.671 1.00 94.75 92 GLU A CA 1
ATOM 717 C C . GLU A 1 92 ? 6.740 0.736 9.104 1.00 94.75 92 GLU A C 1
ATOM 719 O O . GLU A 1 92 ? 6.009 0.480 8.144 1.00 94.75 92 GLU A O 1
ATOM 724 N N . ARG A 1 93 ? 6.806 1.962 9.634 1.00 96.12 93 ARG A N 1
ATOM 725 C CA . ARG A 1 93 ? 6.017 3.106 9.151 1.00 96.12 93 ARG A CA 1
ATOM 726 C C . ARG A 1 93 ? 6.411 3.529 7.736 1.00 96.12 93 ARG A C 1
ATOM 728 O O . ARG A 1 93 ? 5.545 3.758 6.889 1.00 96.12 93 ARG A O 1
ATOM 735 N N . ALA A 1 94 ? 7.710 3.578 7.435 1.00 94.81 94 ALA A N 1
ATOM 736 C CA . ALA A 1 94 ? 8.199 3.884 6.092 1.00 94.81 94 ALA A CA 1
ATOM 737 C C . ALA A 1 94 ? 7.790 2.804 5.078 1.00 94.81 94 ALA A C 1
ATOM 739 O O . ALA A 1 94 ? 7.359 3.122 3.966 1.00 94.81 94 ALA A O 1
ATOM 740 N N . ARG A 1 95 ? 7.870 1.526 5.462 1.00 95.12 95 ARG A N 1
ATOM 741 C CA . ARG A 1 95 ? 7.443 0.391 4.635 1.00 95.12 95 ARG A CA 1
ATOM 742 C C . ARG A 1 95 ? 5.938 0.374 4.414 1.00 95.12 95 ARG A C 1
ATOM 744 O O . ARG A 1 95 ? 5.515 0.114 3.290 1.00 95.12 95 ARG A O 1
ATOM 751 N N . ALA A 1 96 ? 5.140 0.739 5.415 1.00 95.44 96 ALA A N 1
ATOM 752 C CA . ALA A 1 96 ? 3.700 0.905 5.251 1.00 95.44 96 ALA A CA 1
ATOM 753 C C . ALA A 1 96 ? 3.363 1.982 4.205 1.00 95.44 96 ALA A C 1
ATOM 755 O O . ALA A 1 96 ? 2.538 1.756 3.314 1.00 95.44 96 ALA A O 1
ATOM 756 N N . TRP A 1 97 ? 4.052 3.127 4.254 1.00 94.81 97 TRP A N 1
ATOM 757 C CA . TRP A 1 97 ? 3.875 4.199 3.274 1.00 94.81 97 TRP A CA 1
ATOM 758 C C . TRP A 1 97 ? 4.288 3.772 1.858 1.00 94.81 97 TRP A C 1
ATOM 760 O O . TRP A 1 97 ? 3.550 4.016 0.897 1.00 94.81 97 TRP A O 1
ATOM 770 N N . LEU A 1 98 ? 5.447 3.117 1.719 1.00 95.38 98 LEU A N 1
ATOM 771 C CA . LEU A 1 98 ? 5.950 2.625 0.433 1.00 95.38 98 LEU A CA 1
ATOM 772 C C . LEU A 1 98 ? 5.025 1.570 -0.172 1.00 95.38 98 LEU A C 1
ATOM 774 O O . LEU A 1 98 ? 4.775 1.597 -1.379 1.00 95.38 98 LEU A O 1
ATOM 778 N N . GLU A 1 99 ? 4.465 0.684 0.648 1.00 95.31 99 GLU A N 1
ATOM 779 C CA . GLU A 1 99 ? 3.525 -0.310 0.155 1.00 95.31 99 GLU A CA 1
ATOM 780 C C . GLU A 1 99 ? 2.270 0.353 -0.420 1.00 95.31 99 GLU A C 1
ATOM 782 O O . GLU A 1 99 ? 1.871 0.055 -1.548 1.00 95.31 99 GLU A O 1
ATOM 787 N N . MET A 1 100 ? 1.668 1.274 0.335 1.00 92.75 100 MET A N 1
ATOM 788 C CA . MET A 1 100 ? 0.428 1.934 -0.067 1.00 92.75 100 MET A CA 1
ATOM 789 C C . MET A 1 100 ? 0.603 2.763 -1.349 1.00 92.75 100 MET A C 1
ATOM 791 O O . MET A 1 100 ? -0.280 2.793 -2.204 1.00 92.75 100 MET A O 1
ATOM 795 N N . ASN A 1 101 ? 1.757 3.418 -1.510 1.00 93.06 101 ASN A N 1
ATOM 796 C CA . ASN A 1 101 ? 1.969 4.390 -2.585 1.00 93.06 101 ASN A CA 1
ATOM 797 C C . ASN A 1 101 ? 2.735 3.837 -3.792 1.00 93.06 101 ASN A C 1
ATOM 799 O O . ASN A 1 101 ? 2.654 4.419 -4.873 1.00 93.06 101 ASN A O 1
ATOM 803 N N . CYS A 1 102 ? 3.514 2.763 -3.639 1.00 93.56 102 CYS A N 1
ATOM 804 C CA . CYS A 1 102 ? 4.480 2.347 -4.661 1.00 93.56 102 CYS A CA 1
ATOM 805 C C . CYS A 1 102 ? 4.461 0.845 -4.973 1.00 93.56 102 CYS A C 1
ATOM 807 O O . CYS A 1 102 ? 4.792 0.470 -6.102 1.00 93.56 102 CYS A O 1
ATOM 809 N N . ALA A 1 103 ? 4.056 -0.021 -4.036 1.00 93.94 103 ALA A N 1
ATOM 810 C CA . ALA A 1 103 ? 4.125 -1.471 -4.254 1.00 93.94 103 ALA A CA 1
ATOM 811 C C . ALA A 1 103 ? 3.183 -1.982 -5.350 1.00 93.94 103 ALA A C 1
ATOM 813 O O . ALA A 1 103 ? 3.447 -3.028 -5.922 1.00 93.94 103 ALA A O 1
ATOM 814 N N . HIS A 1 104 ? 2.133 -1.240 -5.715 1.00 92.25 104 HIS A N 1
ATOM 815 C CA . HIS A 1 104 ? 1.273 -1.615 -6.846 1.00 92.25 104 HIS A CA 1
ATOM 816 C C . HIS A 1 104 ? 2.033 -1.671 -8.188 1.00 92.25 104 HIS A C 1
ATOM 818 O O . HIS A 1 104 ? 1.615 -2.380 -9.096 1.00 92.25 104 HIS A O 1
ATOM 824 N N . CYS A 1 105 ? 3.149 -0.940 -8.319 1.00 92.50 105 CYS A N 1
ATOM 825 C CA . CYS A 1 105 ? 4.070 -1.057 -9.454 1.00 92.50 105 CYS A CA 1
ATOM 826 C C . CYS A 1 105 ? 5.306 -1.893 -9.107 1.00 92.50 105 CYS A C 1
ATOM 828 O O . CYS A 1 105 ? 5.788 -2.661 -9.939 1.00 92.50 105 CYS A O 1
ATOM 830 N N . HIS A 1 106 ? 5.838 -1.702 -7.899 1.00 93.69 106 HIS A N 1
ATOM 831 C CA . HIS A 1 106 ? 7.073 -2.313 -7.417 1.00 93.69 106 HIS A CA 1
ATOM 832 C C . HIS A 1 106 ? 6.771 -3.488 -6.489 1.00 93.69 106 HIS A C 1
ATOM 834 O O . HIS A 1 106 ? 6.970 -3.395 -5.281 1.00 93.69 106 HIS A O 1
ATOM 840 N N . THR A 1 107 ? 6.263 -4.572 -7.058 1.00 93.56 107 THR A N 1
ATOM 841 C CA . THR A 1 107 ? 6.147 -5.874 -6.396 1.00 93.56 107 THR A CA 1
ATOM 842 C C . THR A 1 107 ? 6.271 -6.976 -7.435 1.00 93.56 107 THR A C 1
ATOM 844 O O . THR A 1 107 ? 6.121 -6.711 -8.633 1.00 93.56 107 THR A O 1
ATOM 847 N N . GLU A 1 108 ? 6.561 -8.198 -7.007 1.00 92.56 108 GLU A N 1
ATOM 848 C CA . GLU A 1 108 ? 6.631 -9.342 -7.905 1.00 92.56 108 GLU A CA 1
ATOM 849 C C . GLU A 1 108 ? 5.375 -9.493 -8.782 1.00 92.56 108 GLU A C 1
ATOM 851 O O . GLU A 1 108 ? 4.236 -9.417 -8.330 1.00 92.56 108 GLU A O 1
ATOM 856 N N . GLY A 1 109 ? 5.590 -9.674 -10.089 1.00 90.62 109 GLY A N 1
ATOM 857 C CA . GLY A 1 109 ? 4.513 -9.830 -11.070 1.00 90.62 109 GLY A CA 1
ATOM 858 C C . GLY A 1 109 ? 3.811 -8.533 -11.495 1.00 90.62 109 GLY A C 1
ATOM 859 O O . GLY A 1 109 ? 2.938 -8.604 -12.364 1.00 90.62 109 GLY A O 1
ATOM 860 N N . ALA A 1 110 ? 4.182 -7.378 -10.933 1.00 92.31 110 ALA A N 1
ATOM 861 C CA . ALA A 1 110 ? 3.660 -6.061 -11.300 1.00 92.31 110 ALA A CA 1
ATOM 862 C C . ALA A 1 110 ? 4.536 -5.359 -12.372 1.00 92.31 110 ALA A C 1
ATOM 864 O O . ALA A 1 110 ? 5.663 -5.789 -12.640 1.00 92.31 110 ALA A O 1
ATOM 865 N N . PRO A 1 111 ? 4.060 -4.268 -13.007 1.00 91.19 111 PRO A N 1
ATOM 866 C CA . PRO A 1 111 ? 4.713 -3.642 -14.165 1.00 91.19 111 PRO A CA 1
ATOM 867 C C . PRO A 1 111 ? 6.185 -3.248 -13.986 1.00 91.19 111 PRO A C 1
ATOM 869 O O . PRO A 1 111 ? 6.953 -3.322 -14.944 1.00 91.19 111 PRO A O 1
ATOM 872 N N . ALA A 1 112 ? 6.597 -2.834 -12.783 1.00 89.69 112 ALA A N 1
ATOM 873 C CA . ALA A 1 112 ? 7.969 -2.406 -12.508 1.00 89.69 112 ALA A CA 1
ATOM 874 C C . ALA A 1 112 ? 8.820 -3.496 -11.830 1.00 89.69 112 ALA A C 1
ATOM 876 O O . ALA A 1 112 ? 9.934 -3.212 -11.373 1.00 89.69 112 ALA A O 1
ATOM 877 N N . TRP A 1 113 ? 8.342 -4.747 -11.785 1.00 88.75 113 TRP A N 1
ATOM 878 C CA . TRP A 1 113 ? 9.078 -5.870 -11.195 1.00 88.75 113 TRP A CA 1
ATOM 879 C C . TRP A 1 113 ? 10.402 -6.159 -11.900 1.00 88.75 113 TRP A C 1
ATOM 881 O O . TRP A 1 113 ? 11.380 -6.520 -11.259 1.00 88.75 113 TRP A O 1
ATOM 891 N N . ASN A 1 114 ? 10.480 -5.927 -13.211 1.00 85.88 114 ASN A N 1
ATOM 892 C CA . ASN A 1 114 ? 11.708 -6.098 -13.996 1.00 85.88 114 ASN A CA 1
ATOM 893 C C . ASN A 1 114 ? 12.882 -5.224 -13.511 1.00 85.88 114 ASN A C 1
ATOM 895 O O . ASN A 1 114 ? 14.033 -5.474 -13.864 1.00 85.88 114 ASN A O 1
ATOM 899 N N . THR A 1 115 ? 12.613 -4.208 -12.687 1.00 85.19 115 THR A N 1
ATOM 900 C CA . THR A 1 115 ? 13.656 -3.434 -12.011 1.00 85.19 115 THR A CA 1
ATOM 901 C C . THR A 1 115 ? 14.295 -4.212 -10.859 1.00 85.19 115 THR A C 1
ATOM 903 O O . THR A 1 115 ? 15.378 -3.834 -10.419 1.00 85.19 115 THR A O 1
ATOM 906 N N . GLY A 1 116 ? 13.654 -5.275 -10.364 1.00 87.19 116 GLY A N 1
ATOM 907 C CA . GLY A 1 116 ? 14.014 -6.105 -9.209 1.00 87.19 116 GLY A CA 1
ATOM 908 C C . GLY A 1 116 ? 13.682 -5.459 -7.864 1.00 87.19 116 GLY A C 1
ATOM 909 O O . GLY A 1 116 ? 14.450 -5.622 -6.920 1.00 87.19 116 GLY A O 1
ATOM 910 N N . LEU A 1 117 ? 12.729 -4.515 -7.825 1.00 91.88 117 LEU A N 1
ATOM 911 C CA . LEU A 1 117 ? 12.362 -3.757 -6.620 1.00 91.88 117 LEU A CA 1
ATOM 912 C C . LEU A 1 117 ? 11.004 -4.247 -6.121 1.00 91.88 117 LEU A C 1
ATOM 914 O O . LEU A 1 117 ? 10.030 -4.143 -6.868 1.00 91.88 117 LEU A O 1
ATOM 918 N N . ASP A 1 118 ? 10.954 -4.710 -4.875 1.00 93.94 118 ASP A N 1
ATOM 919 C CA . ASP A 1 118 ? 9.717 -5.017 -4.162 1.00 93.94 118 ASP A CA 1
ATOM 920 C C . ASP A 1 118 ? 9.553 -4.090 -2.952 1.00 93.94 118 ASP A C 1
ATOM 922 O O . ASP A 1 118 ? 10.410 -4.038 -2.071 1.00 93.94 118 ASP A O 1
ATOM 926 N N . LEU A 1 119 ? 8.461 -3.331 -2.929 1.00 94.94 119 LEU A N 1
ATOM 927 C CA . LEU A 1 119 ? 8.130 -2.356 -1.892 1.00 94.94 119 LEU A CA 1
ATOM 928 C C . LEU A 1 119 ? 6.965 -2.804 -1.005 1.00 94.94 119 LEU A C 1
ATOM 930 O O . LEU A 1 119 ? 6.450 -2.006 -0.223 1.00 94.94 119 LEU A O 1
ATOM 934 N N . MET A 1 120 ? 6.549 -4.066 -1.098 1.00 94.75 120 MET A N 1
ATOM 935 C CA . MET A 1 120 ? 5.633 -4.673 -0.137 1.00 94.75 120 MET A CA 1
ATOM 936 C C . MET A 1 120 ? 6.241 -4.645 1.263 1.00 94.75 120 MET A C 1
ATOM 938 O O . MET A 1 120 ? 7.417 -4.966 1.435 1.00 94.75 120 MET A O 1
ATOM 942 N N . ALA A 1 121 ? 5.461 -4.295 2.285 1.00 94.75 121 ALA A N 1
ATOM 943 C CA . ALA A 1 121 ? 5.960 -4.233 3.659 1.00 94.75 121 ALA A CA 1
ATOM 944 C C . ALA A 1 121 ? 6.337 -5.621 4.205 1.00 94.75 121 ALA A C 1
ATOM 946 O O . ALA A 1 121 ? 7.199 -5.724 5.069 1.00 94.75 121 ALA A O 1
ATOM 947 N N . SER A 1 122 ? 5.750 -6.687 3.65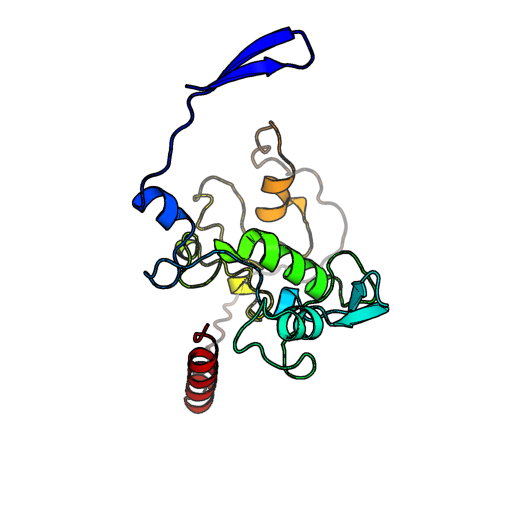3 1.00 93.25 122 SER A N 1
ATOM 948 C CA . SER A 1 122 ? 6.039 -8.079 4.014 1.00 93.25 122 SER A CA 1
ATOM 949 C C . SER A 1 122 ? 7.402 -8.590 3.534 1.00 93.25 122 SER A C 1
ATOM 951 O O . SER A 1 122 ? 7.838 -9.651 3.970 1.00 93.25 122 SER A O 1
ATOM 953 N N . VAL A 1 123 ? 8.084 -7.879 2.630 1.00 94.06 123 VAL A N 1
ATOM 954 C CA . VAL A 1 123 ? 9.370 -8.332 2.078 1.00 94.06 123 VAL A CA 1
ATOM 955 C C . VAL A 1 123 ? 10.505 -8.051 3.058 1.00 94.06 123 VAL A C 1
ATOM 957 O O . VAL A 1 123 ? 10.822 -6.900 3.353 1.00 94.06 123 VAL A O 1
ATOM 960 N N . THR A 1 124 ? 11.168 -9.105 3.518 1.00 91.25 124 THR A N 1
ATOM 961 C CA . THR A 1 124 ? 12.250 -9.022 4.511 1.00 91.25 124 THR A CA 1
ATOM 962 C C . THR A 1 124 ? 13.644 -8.951 3.886 1.00 91.25 124 THR A C 1
ATOM 964 O O . THR A 1 124 ? 14.573 -8.447 4.517 1.00 91.25 124 THR A O 1
ATOM 967 N N . ASP A 1 125 ? 13.808 -9.386 2.633 1.00 90.19 125 ASP A N 1
ATOM 968 C CA . ASP A 1 125 ? 15.088 -9.298 1.931 1.00 90.19 125 ASP A CA 1
ATOM 969 C C . ASP A 1 125 ? 15.411 -7.848 1.536 1.00 90.19 125 ASP A C 1
ATOM 971 O O . ASP A 1 125 ? 14.829 -7.267 0.616 1.00 90.19 125 ASP A O 1
ATOM 975 N N . SER A 1 126 ? 16.405 -7.281 2.220 1.00 86.75 126 SER A N 1
ATOM 976 C CA . SER A 1 126 ? 16.924 -5.927 1.993 1.00 86.75 126 SER A CA 1
ATOM 977 C C . SER A 1 126 ? 17.363 -5.626 0.566 1.00 86.75 126 SER A C 1
ATOM 979 O O . SER A 1 126 ? 17.223 -4.487 0.108 1.00 86.75 126 SER A O 1
ATOM 981 N N . SER A 1 127 ? 17.828 -6.635 -0.169 1.00 85.38 127 SER A N 1
ATOM 982 C CA . SER A 1 127 ? 18.233 -6.460 -1.559 1.00 85.38 127 SER A CA 1
ATOM 983 C C . SER A 1 127 ? 17.033 -6.178 -2.471 1.00 85.38 127 SER A C 1
ATOM 985 O O . SER A 1 127 ? 17.147 -5.370 -3.398 1.00 85.38 127 SER A O 1
ATOM 987 N N . LEU A 1 128 ? 15.866 -6.757 -2.160 1.00 87.06 128 LEU A N 1
ATOM 988 C CA . LEU A 1 128 ? 14.634 -6.593 -2.930 1.00 87.06 128 LEU A CA 1
ATOM 989 C C . LEU A 1 128 ? 13.990 -5.230 -2.704 1.00 87.06 128 LEU A C 1
ATOM 991 O O . LEU A 1 128 ? 13.526 -4.627 -3.667 1.00 87.06 128 LEU A O 1
ATOM 995 N N . PHE A 1 129 ? 14.028 -4.684 -1.488 1.00 87.12 129 PHE A N 1
ATOM 996 C CA . PHE A 1 129 ? 13.500 -3.337 -1.231 1.00 87.12 129 PHE A CA 1
ATOM 997 C C . PHE A 1 129 ? 14.518 -2.211 -1.456 1.00 87.12 129 PHE A C 1
ATOM 999 O O . PHE A 1 129 ? 14.210 -1.041 -1.241 1.00 87.12 129 PHE A O 1
ATOM 1006 N N . GLY A 1 130 ? 15.704 -2.533 -1.984 1.00 81.56 130 GLY A N 1
ATOM 1007 C CA . GLY A 1 130 ? 16.604 -1.565 -2.614 1.00 81.56 130 GLY A CA 1
ATOM 1008 C C . GLY A 1 130 ? 17.878 -1.229 -1.843 1.00 81.56 130 GLY A C 1
ATOM 1009 O O . GLY A 1 130 ? 18.682 -0.441 -2.351 1.00 81.56 130 GLY A O 1
ATOM 1010 N N . VAL A 1 131 ? 18.105 -1.815 -0.665 1.00 79.50 131 VAL A N 1
ATOM 1011 C CA . VAL A 1 131 ? 19.318 -1.583 0.134 1.00 79.50 131 VAL A CA 1
ATOM 1012 C C . VAL A 1 131 ? 20.529 -2.120 -0.623 1.00 79.50 131 VAL A C 1
ATOM 1014 O O . VAL A 1 131 ? 20.588 -3.296 -0.970 1.00 79.50 131 VAL A O 1
ATOM 1017 N N . TYR A 1 132 ? 21.476 -1.232 -0.947 1.00 73.31 132 TYR A N 1
ATOM 1018 C CA . TYR A 1 132 ? 22.667 -1.531 -1.762 1.00 73.31 132 TYR A CA 1
ATOM 1019 C C . TYR A 1 132 ? 22.394 -2.101 -3.161 1.00 73.31 132 TYR A C 1
ATOM 1021 O O . TYR A 1 132 ? 23.304 -2.570 -3.844 1.00 73.31 132 TYR A O 1
ATOM 1029 N N . LYS A 1 133 ? 21.150 -2.019 -3.634 1.00 73.19 133 LYS A N 1
ATOM 1030 C CA . LYS A 1 133 ? 20.771 -2.566 -4.930 1.00 73.19 133 LYS A CA 1
ATOM 1031 C C . LYS A 1 133 ? 21.271 -1.685 -6.068 1.00 73.19 133 LYS A C 1
ATOM 1033 O O . LYS A 1 133 ? 20.959 -0.494 -6.112 1.00 73.19 133 LYS A O 1
ATOM 1038 N N . SER A 1 134 ? 21.962 -2.275 -7.039 1.00 67.06 134 SER A N 1
ATOM 1039 C CA . SER A 1 134 ? 22.411 -1.555 -8.233 1.00 67.06 134 SER A CA 1
ATOM 1040 C C . SER A 1 134 ? 21.234 -0.934 -9.007 1.00 67.06 134 SER A C 1
ATOM 1042 O O . SER A 1 134 ? 20.182 -1.565 -9.134 1.00 67.06 134 SER A O 1
ATOM 1044 N N . PRO A 1 135 ? 21.381 0.288 -9.549 1.00 64.56 135 PRO A N 1
ATOM 1045 C CA . PRO A 1 135 ? 20.288 1.007 -10.193 1.00 64.56 135 PRO A CA 1
ATOM 1046 C C . PRO A 1 135 ? 20.043 0.492 -11.622 1.00 64.56 135 PRO A C 1
ATOM 1048 O O . PRO A 1 135 ? 20.362 1.144 -12.616 1.00 64.56 135 PRO A O 1
ATOM 1051 N N . THR A 1 136 ? 19.432 -0.685 -11.730 1.00 66.81 136 THR A N 1
ATOM 1052 C CA . THR A 1 136 ? 19.035 -1.342 -12.990 1.00 66.81 136 THR A CA 1
ATOM 1053 C C . THR A 1 136 ? 18.144 -0.461 -13.870 1.00 66.81 136 THR A C 1
ATOM 1055 O O . THR A 1 136 ? 18.278 -0.489 -15.090 1.00 66.81 136 THR A O 1
ATOM 1058 N N . ALA A 1 137 ? 17.294 0.379 -13.270 1.00 60.03 137 ALA A N 1
ATOM 1059 C CA . ALA A 1 137 ? 16.371 1.269 -13.985 1.00 60.03 137 ALA A CA 1
ATOM 1060 C C . ALA A 1 137 ? 16.940 2.663 -14.328 1.00 60.03 137 ALA A C 1
ATOM 1062 O O . ALA A 1 137 ? 16.301 3.419 -15.057 1.00 60.03 137 ALA A O 1
ATOM 1063 N N . ALA A 1 138 ? 18.103 3.050 -13.790 1.00 56.00 138 ALA A N 1
ATOM 1064 C CA . ALA A 1 138 ? 18.673 4.384 -14.022 1.00 56.00 138 ALA A CA 1
ATOM 1065 C C . ALA A 1 138 ? 19.676 4.423 -15.191 1.00 56.00 138 ALA A C 1
ATOM 1067 O O . ALA A 1 138 ? 20.060 5.502 -15.637 1.00 56.00 138 ALA A O 1
ATOM 1068 N N . GLY A 1 139 ? 20.079 3.256 -15.705 1.00 44.81 139 GLY A N 1
ATOM 1069 C CA . 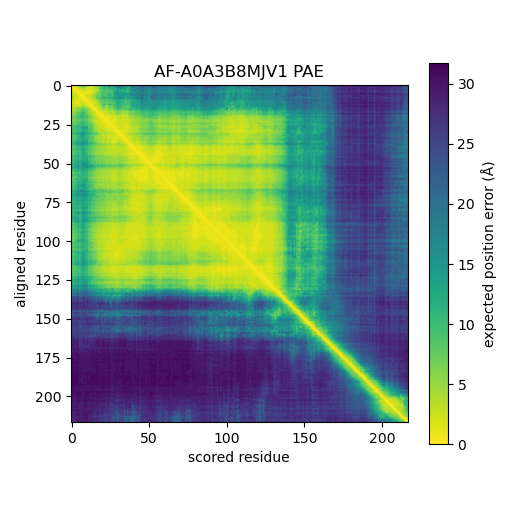GLY A 1 139 ? 21.153 3.131 -16.687 1.00 44.81 139 GLY A CA 1
ATOM 1070 C C . GLY A 1 139 ? 22.541 3.354 -16.071 1.00 44.81 139 GLY A C 1
ATOM 1071 O O . GLY A 1 139 ? 22.696 3.966 -15.018 1.00 44.81 139 GLY A O 1
ATOM 1072 N N . ARG A 1 140 ? 23.590 2.869 -16.749 1.00 44.50 140 ARG A N 1
ATOM 1073 C CA . ARG A 1 140 ? 24.995 2.943 -16.286 1.00 44.50 140 ARG A CA 1
ATOM 1074 C C . ARG A 1 140 ? 25.575 4.371 -16.194 1.00 44.50 140 ARG A C 1
ATOM 1076 O O . ARG A 1 140 ? 26.725 4.526 -15.803 1.00 44.50 140 ARG A O 1
ATOM 1083 N N . GLY A 1 141 ? 24.810 5.401 -16.565 1.00 43.12 141 GLY A N 1
ATOM 1084 C CA . GLY A 1 141 ? 25.276 6.785 -16.707 1.00 43.12 141 GLY A CA 1
ATOM 1085 C C . GLY A 1 141 ? 25.028 7.710 -15.511 1.00 43.12 141 GLY A C 1
ATOM 1086 O O . GLY A 1 141 ? 25.380 8.880 -15.595 1.00 43.12 141 GLY A O 1
ATOM 1087 N N . THR A 1 142 ? 24.418 7.243 -14.414 1.00 49.56 142 THR A N 1
ATOM 1088 C CA . THR A 1 142 ? 24.048 8.129 -13.288 1.00 49.56 142 THR A CA 1
ATOM 1089 C C . THR A 1 142 ? 25.126 8.291 -12.218 1.00 49.56 142 THR A C 1
ATOM 1091 O O . THR A 1 142 ? 24.973 9.134 -11.340 1.00 49.56 142 THR A O 1
ATOM 1094 N N . GLY A 1 143 ? 26.214 7.512 -12.267 1.00 45.22 143 GLY A N 1
ATOM 1095 C CA . GLY A 1 143 ? 27.289 7.570 -11.267 1.00 45.22 143 GLY A CA 1
ATOM 1096 C C . GLY A 1 143 ? 26.883 7.095 -9.862 1.00 45.22 143 GLY A C 1
ATOM 1097 O O . GLY A 1 143 ? 27.629 7.312 -8.913 1.00 45.22 143 GLY A O 1
ATOM 1098 N N . MET A 1 144 ? 25.714 6.459 -9.717 1.00 50.38 144 MET A N 1
ATOM 1099 C CA . MET A 1 144 ? 25.171 5.998 -8.433 1.00 50.38 144 MET A CA 1
ATOM 1100 C C . MET A 1 144 ? 25.432 4.499 -8.238 1.00 50.38 144 MET A C 1
ATOM 1102 O O . MET A 1 144 ? 25.234 3.706 -9.158 1.00 50.38 144 MET A O 1
ATOM 1106 N N . THR A 1 145 ? 25.858 4.102 -7.037 1.00 50.22 145 THR A N 1
ATOM 1107 C CA . THR A 1 145 ? 26.221 2.711 -6.710 1.00 50.22 145 THR A CA 1
ATOM 1108 C C . THR A 1 145 ? 25.079 1.908 -6.076 1.00 50.22 145 THR A C 1
ATOM 1110 O O . THR A 1 145 ? 25.124 0.680 -6.118 1.00 50.22 145 THR A O 1
ATOM 1113 N N . SER A 1 146 ? 24.046 2.566 -5.532 1.00 49.12 146 SER A N 1
ATOM 1114 C CA . SER A 1 146 ? 22.931 1.924 -4.818 1.00 49.12 146 SER A CA 1
ATOM 1115 C C . SER A 1 146 ? 21.584 2.655 -5.002 1.00 49.12 146 SER A C 1
ATOM 1117 O O . SER A 1 146 ? 21.524 3.857 -5.265 1.00 49.12 146 SER A O 1
ATOM 1119 N N . SER A 1 147 ? 20.477 1.910 -4.904 1.00 49.09 147 SER A N 1
ATOM 1120 C CA . SER A 1 147 ? 19.099 2.419 -5.021 1.00 49.09 147 SER A CA 1
ATOM 1121 C C . SER A 1 147 ? 18.602 3.023 -3.704 1.00 49.09 147 SER A C 1
ATOM 1123 O O . SER A 1 147 ? 17.985 4.089 -3.725 1.00 49.09 147 SER A O 1
ATOM 1125 N N . LEU A 1 148 ? 18.927 2.387 -2.573 1.00 51.69 148 LEU A N 1
ATOM 1126 C CA . LEU A 1 148 ? 18.826 2.926 -1.218 1.00 51.69 148 LEU A CA 1
ATOM 1127 C C . LEU A 1 148 ? 20.184 2.826 -0.514 1.00 51.69 148 LEU A C 1
ATOM 1129 O O . LEU A 1 148 ? 20.805 1.761 -0.489 1.00 51.69 148 LEU A O 1
ATOM 1133 N N . GLU A 1 149 ? 20.591 3.936 0.100 1.00 52.91 149 GLU A N 1
ATOM 1134 C CA . GLU A 1 149 ? 21.769 4.047 0.958 1.00 52.91 149 GLU A CA 1
ATOM 1135 C C . GLU A 1 149 ? 21.312 4.484 2.354 1.00 52.91 149 GLU A C 1
ATOM 1137 O O . GLU A 1 149 ? 20.826 5.602 2.538 1.00 52.91 149 GLU A O 1
ATOM 1142 N N . THR A 1 150 ? 21.445 3.604 3.347 1.00 47.06 150 THR A N 1
ATOM 1143 C CA . THR A 1 150 ? 20.860 3.773 4.692 1.00 47.06 150 THR A CA 1
ATOM 1144 C C . THR A 1 150 ? 21.513 4.879 5.522 1.00 47.06 150 THR A C 1
ATOM 1146 O O . THR A 1 150 ? 20.943 5.316 6.517 1.00 47.06 150 THR A O 1
ATOM 1149 N N . ARG A 1 151 ? 22.692 5.375 5.120 1.00 39.75 151 ARG A N 1
ATOM 1150 C CA . ARG A 1 151 ? 23.438 6.411 5.861 1.00 39.75 151 ARG A CA 1
ATOM 1151 C C . ARG A 1 151 ? 23.452 7.787 5.202 1.00 39.75 151 ARG A C 1
ATOM 1153 O O . ARG A 1 151 ? 23.833 8.756 5.851 1.00 39.75 151 ARG A O 1
ATOM 1160 N N . THR A 1 152 ? 23.057 7.902 3.933 1.00 48.62 152 THR A N 1
ATOM 1161 C CA . THR A 1 152 ? 23.089 9.179 3.197 1.00 48.62 152 THR A CA 1
ATOM 1162 C C . THR A 1 152 ? 21.902 9.296 2.229 1.00 48.62 152 THR A C 1
ATOM 1164 O O . THR A 1 152 ? 21.988 8.878 1.075 1.00 48.62 152 THR A O 1
ATOM 1167 N N . PRO A 1 153 ? 20.791 9.939 2.641 1.00 51.09 153 PRO A N 1
ATOM 1168 C CA . PRO A 1 153 ? 19.598 10.101 1.799 1.00 51.09 153 PRO A CA 1
ATOM 1169 C C . PRO A 1 153 ? 19.878 10.782 0.449 1.00 51.09 153 PRO A C 1
ATOM 1171 O O . PRO A 1 153 ? 19.203 10.509 -0.540 1.00 51.09 153 PRO A O 1
ATOM 1174 N N . ARG A 1 154 ? 20.912 11.636 0.386 1.00 39.00 154 ARG A N 1
ATOM 1175 C CA . ARG A 1 154 ? 21.372 12.321 -0.836 1.00 39.00 154 ARG A CA 1
ATOM 1176 C C . ARG A 1 154 ? 22.007 11.401 -1.885 1.00 39.00 154 ARG A C 1
ATOM 1178 O O . ARG A 1 154 ? 22.127 11.825 -3.027 1.00 39.00 154 ARG A O 1
ATOM 1185 N N . LEU A 1 155 ? 22.404 10.180 -1.524 1.00 42.16 155 LEU A N 1
ATOM 1186 C CA . LEU A 1 155 ? 22.946 9.182 -2.455 1.00 42.16 155 LEU A CA 1
ATOM 1187 C C . LEU A 1 155 ? 21.907 8.111 -2.839 1.00 42.16 155 LEU A C 1
ATOM 1189 O O . LEU A 1 155 ? 22.209 7.218 -3.623 1.00 42.16 155 LEU A O 1
ATOM 1193 N N . SER A 1 156 ? 20.669 8.227 -2.340 1.00 42.50 156 SER A N 1
ATOM 1194 C CA . SER A 1 156 ? 19.552 7.334 -2.662 1.00 42.50 156 SER A CA 1
ATOM 1195 C C . SER A 1 156 ? 18.788 7.802 -3.906 1.00 42.50 156 SER A C 1
ATOM 1197 O O . SER A 1 156 ? 18.333 8.947 -3.989 1.00 42.50 156 SER A O 1
ATOM 1199 N N . CYS A 1 157 ? 18.569 6.890 -4.859 1.00 48.28 157 CYS A N 1
ATOM 1200 C CA . CYS A 1 157 ? 17.758 7.146 -6.055 1.00 48.28 157 CYS A CA 1
ATOM 1201 C C . CYS A 1 157 ? 16.296 7.479 -5.708 1.00 48.28 157 CYS A C 1
ATOM 1203 O O . CYS A 1 157 ? 15.664 8.282 -6.398 1.00 48.28 157 CYS A O 1
ATOM 1205 N N . ILE A 1 158 ? 15.760 6.871 -4.643 1.00 49.56 158 ILE A N 1
ATOM 1206 C CA . ILE A 1 158 ? 14.379 7.089 -4.183 1.00 49.56 158 ILE A CA 1
ATOM 1207 C C . ILE A 1 158 ? 14.240 8.480 -3.545 1.00 49.56 158 ILE A C 1
ATOM 1209 O O . ILE A 1 158 ? 13.274 9.191 -3.827 1.00 49.56 158 ILE A O 1
ATOM 1213 N N . GLY A 1 159 ? 15.242 8.915 -2.772 1.00 43.44 159 GLY A N 1
ATOM 1214 C CA . GLY A 1 159 ? 15.277 10.257 -2.177 1.00 43.44 159 GLY A CA 1
ATOM 1215 C C . GLY A 1 159 ? 15.375 11.377 -3.220 1.00 43.44 159 GLY A C 1
ATOM 1216 O O . GLY A 1 159 ? 14.676 12.384 -3.121 1.00 43.44 159 GLY A O 1
ATOM 1217 N N . LEU A 1 160 ? 16.182 11.181 -4.268 1.00 44.56 160 LEU A N 1
ATOM 1218 C CA . LEU A 1 160 ? 16.405 12.179 -5.323 1.00 44.56 160 LEU A CA 1
ATOM 1219 C C . LEU A 1 160 ? 15.203 12.373 -6.267 1.00 44.56 160 LEU A C 1
ATOM 1221 O O . LEU A 1 160 ? 14.965 13.494 -6.716 1.00 44.56 160 LEU A O 1
ATOM 1225 N N . ARG A 1 161 ? 14.410 11.328 -6.558 1.00 49.56 161 ARG A N 1
ATOM 1226 C CA . ARG A 1 161 ? 13.246 11.446 -7.466 1.00 49.56 161 ARG A CA 1
ATOM 1227 C C . ARG A 1 161 ? 12.043 12.152 -6.837 1.00 49.56 161 ARG A C 1
ATOM 1229 O O . ARG A 1 161 ? 11.297 12.800 -7.564 1.00 49.56 161 ARG A O 1
ATOM 1236 N N . ARG A 1 162 ? 11.863 12.075 -5.513 1.00 42.00 162 ARG A N 1
ATOM 1237 C CA . ARG A 1 162 ? 10.749 12.748 -4.813 1.00 42.00 162 ARG A CA 1
ATOM 1238 C C . ARG A 1 162 ? 10.991 14.247 -4.590 1.00 42.00 162 ARG A C 1
ATOM 1240 O O . ARG A 1 162 ? 10.027 14.980 -4.403 1.00 42.00 162 ARG A O 1
ATOM 1247 N N . TRP A 1 163 ? 12.244 14.708 -4.651 1.00 29.95 163 TRP A N 1
ATOM 1248 C CA . TRP A 1 163 ? 12.621 16.093 -4.332 1.00 29.95 163 TRP A CA 1
ATOM 1249 C C . TRP A 1 163 ? 12.870 17.019 -5.533 1.00 29.95 163 TRP A C 1
ATOM 1251 O O . TRP A 1 163 ? 12.947 18.229 -5.342 1.00 29.95 163 TRP A O 1
ATOM 1261 N N . ASN A 1 164 ? 12.960 16.512 -6.767 1.00 32.78 164 ASN A N 1
ATOM 1262 C CA . ASN A 1 164 ? 13.356 17.341 -7.911 1.00 32.78 164 ASN A CA 1
ATOM 1263 C C . ASN A 1 164 ? 12.184 17.690 -8.848 1.00 32.78 164 ASN A C 1
ATOM 1265 O O . ASN A 1 164 ? 11.978 17.062 -9.887 1.00 32.78 164 ASN A O 1
ATOM 1269 N N . ARG A 1 165 ? 11.477 18.789 -8.542 1.00 34.31 165 ARG A N 1
ATOM 1270 C CA . ARG A 1 165 ? 11.028 19.700 -9.607 1.00 34.31 165 ARG A CA 1
ATOM 1271 C C . ARG A 1 165 ? 12.278 20.434 -10.093 1.00 34.31 165 ARG A C 1
ATOM 1273 O O . ARG A 1 165 ? 12.807 21.274 -9.383 1.00 34.31 165 ARG A O 1
ATOM 1280 N N . MET A 1 166 ? 12.712 20.123 -11.313 1.00 30.48 166 MET A N 1
ATOM 1281 C CA . MET A 1 166 ? 13.560 20.997 -12.127 1.00 30.48 166 MET A CA 1
ATOM 1282 C C . MET A 1 166 ? 14.944 21.344 -11.536 1.00 30.48 166 MET A C 1
ATOM 1284 O O . MET A 1 166 ? 15.157 22.468 -11.106 1.00 30.48 166 MET A O 1
ATOM 1288 N N . SER A 1 167 ? 15.915 20.424 -11.576 1.00 29.80 167 SER A N 1
ATOM 1289 C CA . SER A 1 167 ? 17.358 20.746 -11.666 1.00 29.80 167 SER A CA 1
ATOM 1290 C C . SER A 1 167 ? 18.172 19.478 -11.924 1.00 29.80 167 SER A C 1
ATOM 1292 O O . SER A 1 167 ? 18.008 18.474 -11.237 1.00 29.80 167 SER A O 1
ATOM 1294 N N . ARG A 1 168 ? 19.043 19.499 -12.938 1.00 28.77 168 ARG A N 1
ATOM 1295 C CA . ARG A 1 168 ? 19.968 18.396 -13.251 1.00 28.77 168 ARG A CA 1
ATOM 1296 C C . ARG A 1 168 ? 20.821 18.061 -12.019 1.00 28.77 168 ARG A C 1
ATOM 1298 O O . ARG A 1 168 ? 21.302 18.971 -11.350 1.00 28.77 168 ARG A O 1
ATOM 1305 N N . CYS A 1 169 ? 21.018 16.771 -11.738 1.00 29.92 169 CYS A N 1
ATOM 1306 C CA . CYS A 1 169 ? 21.973 16.330 -10.719 1.00 29.92 169 CYS A CA 1
ATOM 1307 C C . CYS A 1 169 ? 23.383 16.847 -11.060 1.00 29.92 169 CYS A C 1
ATOM 1309 O O . CYS A 1 169 ? 23.774 16.759 -12.228 1.00 29.92 169 CYS A O 1
ATOM 1311 N N . PRO A 1 170 ? 24.159 17.343 -10.080 1.00 30.19 170 PRO A N 1
ATOM 1312 C CA . PRO A 1 170 ? 25.546 17.701 -10.321 1.00 30.19 170 PRO A CA 1
ATOM 1313 C C . PRO A 1 170 ? 26.359 16.432 -10.595 1.00 30.19 170 PRO A C 1
ATOM 1315 O O . PRO A 1 170 ? 26.302 15.458 -9.845 1.00 30.19 170 PRO A O 1
ATOM 1318 N N . SER A 1 171 ? 27.094 16.440 -11.703 1.00 29.83 171 SER A N 1
ATOM 1319 C CA . SER A 1 171 ? 28.016 15.382 -12.104 1.00 29.83 171 SER A CA 1
ATOM 1320 C C . SER A 1 171 ? 29.231 15.326 -11.174 1.00 29.83 171 SER A C 1
ATOM 1322 O O . SER A 1 171 ? 29.890 16.343 -10.991 1.00 29.83 171 SER A O 1
ATOM 1324 N N . SER A 1 172 ? 29.496 14.135 -10.629 1.00 33.03 172 SER A N 1
ATOM 1325 C CA . SER A 1 172 ? 30.766 13.497 -10.204 1.00 33.03 172 SER A CA 1
ATOM 1326 C C . SER A 1 172 ? 31.962 14.261 -9.596 1.00 33.03 172 SER A C 1
ATOM 1328 O O . SER A 1 172 ? 32.894 13.584 -9.172 1.00 33.03 172 SER A O 1
ATOM 1330 N N . ASP A 1 173 ? 31.988 15.582 -9.454 1.00 30.94 173 ASP A N 1
ATOM 1331 C CA . ASP A 1 173 ? 33.108 16.295 -8.826 1.00 30.94 173 ASP A CA 1
ATOM 1332 C C . ASP A 1 173 ? 32.749 16.769 -7.416 1.00 30.94 173 ASP A C 1
ATOM 1334 O O . ASP A 1 173 ? 32.487 17.937 -7.152 1.00 30.94 173 ASP A O 1
ATOM 1338 N N . ALA A 1 174 ? 32.767 15.829 -6.470 1.00 32.97 174 ALA A N 1
ATOM 1339 C CA . ALA A 1 174 ? 32.770 16.120 -5.036 1.00 32.97 174 ALA A CA 1
ATOM 1340 C C . ALA A 1 174 ? 34.062 15.586 -4.404 1.00 32.97 174 ALA A C 1
ATOM 1342 O O . ALA A 1 174 ? 34.052 14.774 -3.483 1.00 32.97 174 ALA A O 1
ATOM 1343 N N . ARG A 1 175 ? 35.209 16.032 -4.930 1.00 28.81 175 ARG A N 1
ATOM 1344 C CA . ARG A 1 175 ? 36.546 15.674 -4.426 1.00 28.81 175 ARG A CA 1
ATOM 1345 C C . ARG A 1 175 ? 37.021 16.569 -3.269 1.00 28.81 175 ARG A C 1
ATOM 1347 O O . ARG A 1 175 ? 38.188 16.537 -2.899 1.00 28.81 175 ARG A O 1
ATOM 1354 N N . SER A 1 176 ? 36.130 17.353 -2.667 1.00 28.03 176 SER A N 1
ATOM 1355 C CA . SER A 1 176 ? 36.482 18.360 -1.664 1.00 28.03 176 SER A CA 1
ATOM 1356 C C . SER A 1 176 ? 35.546 18.328 -0.458 1.00 28.03 176 SER A C 1
ATOM 1358 O O . SER A 1 176 ? 34.879 19.315 -0.184 1.00 28.03 176 SER A O 1
ATOM 1360 N N . PHE A 1 177 ? 35.472 17.207 0.267 1.00 26.55 177 PHE A N 1
ATOM 1361 C CA . PHE A 1 177 ? 35.030 17.229 1.673 1.00 26.55 177 PHE A CA 1
ATOM 1362 C C . PHE A 1 177 ? 35.446 15.972 2.458 1.00 26.55 177 PHE A C 1
ATOM 1364 O O . PHE A 1 177 ? 34.683 15.412 3.236 1.00 26.55 177 PHE A O 1
ATOM 1371 N N . THR A 1 178 ? 36.675 15.487 2.269 1.00 31.73 178 THR A N 1
ATOM 1372 C CA . THR A 1 178 ? 37.252 14.455 3.143 1.00 31.73 178 THR A CA 1
ATOM 1373 C C . THR A 1 178 ? 38.289 15.083 4.059 1.00 31.73 178 THR A C 1
ATOM 1375 O O . THR A 1 178 ? 39.461 15.184 3.702 1.00 31.73 178 THR A O 1
ATOM 1378 N N . ARG A 1 179 ? 37.883 15.467 5.272 1.0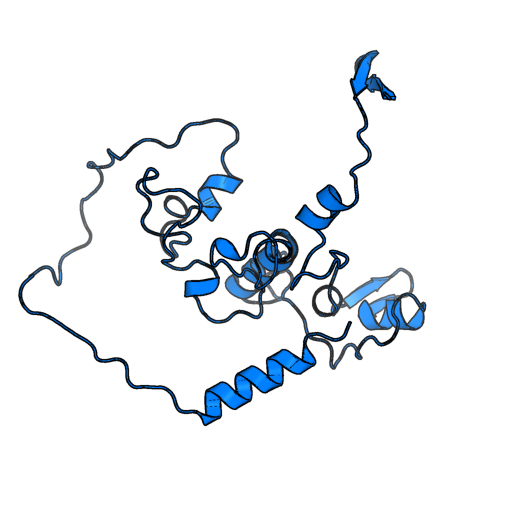0 26.09 179 ARG A N 1
ATOM 1379 C CA . ARG A 1 179 ? 38.793 15.455 6.421 1.00 26.09 179 ARG A CA 1
ATOM 1380 C C . ARG A 1 179 ? 38.041 15.078 7.694 1.00 26.09 179 ARG A C 1
ATOM 1382 O O . ARG A 1 179 ? 37.201 15.827 8.172 1.00 26.09 179 ARG A O 1
ATOM 1389 N N . ARG A 1 180 ? 38.519 13.969 8.271 1.00 26.55 180 ARG A N 1
ATOM 1390 C CA . ARG A 1 180 ? 38.520 13.626 9.700 1.00 26.55 180 ARG A CA 1
ATOM 1391 C C . ARG A 1 180 ? 37.321 12.819 10.231 1.00 26.55 180 ARG A C 1
ATOM 1393 O O . ARG A 1 180 ? 36.535 13.320 11.015 1.00 26.55 180 ARG A O 1
ATOM 1400 N N . VAL A 1 181 ? 37.309 11.517 9.928 1.00 26.94 181 VAL A N 1
ATOM 1401 C CA . VAL A 1 181 ? 37.183 10.469 10.965 1.00 26.94 181 VAL A CA 1
ATOM 1402 C C . VAL A 1 181 ? 38.221 9.388 10.645 1.00 26.94 181 VAL A C 1
ATOM 1404 O O . VAL A 1 181 ? 38.437 9.041 9.487 1.00 26.94 181 VAL A O 1
ATOM 1407 N N . SER A 1 182 ? 38.960 8.987 11.669 1.00 25.89 182 SER A N 1
ATOM 1408 C CA . SER A 1 182 ? 40.238 8.285 11.625 1.00 25.89 182 SER A CA 1
ATOM 1409 C C . SER A 1 182 ? 40.150 6.816 11.199 1.00 25.89 182 SER A C 1
ATOM 1411 O O . SER A 1 182 ? 39.318 6.066 11.699 1.00 25.89 182 SER A O 1
ATOM 1413 N N . THR A 1 183 ? 41.084 6.429 10.326 1.00 29.38 183 THR A N 1
ATOM 1414 C CA . THR A 1 183 ? 41.863 5.175 10.329 1.00 29.38 183 THR A CA 1
ATOM 1415 C C . THR A 1 183 ? 41.350 4.011 11.184 1.00 29.38 183 THR A C 1
ATOM 1417 O O . THR A 1 183 ? 41.567 3.976 12.391 1.00 29.38 183 THR A O 1
ATOM 1420 N N . SER A 1 184 ? 40.862 2.961 10.526 1.00 24.78 184 SER A N 1
ATOM 1421 C CA . SER A 1 184 ? 41.571 1.672 10.496 1.00 24.78 184 SER A CA 1
ATOM 1422 C C . SER A 1 184 ? 41.038 0.811 9.343 1.00 24.78 184 SER A C 1
ATOM 1424 O O . SER A 1 184 ? 39.862 0.880 9.004 1.00 24.78 184 SER A O 1
ATOM 1426 N N . CYS A 1 185 ? 41.938 0.041 8.727 1.00 25.02 185 CYS A N 1
ATOM 1427 C CA . CYS A 1 185 ? 41.691 -0.926 7.649 1.00 25.02 185 CYS A CA 1
ATOM 1428 C C . CYS A 1 185 ? 41.537 -0.357 6.223 1.00 25.02 185 CYS A C 1
ATOM 1430 O O . CYS A 1 185 ? 40.540 -0.581 5.543 1.00 25.02 185 CYS A O 1
ATOM 1432 N N . ILE A 1 186 ? 42.599 0.283 5.725 1.00 31.22 186 ILE A N 1
ATOM 1433 C CA . ILE A 1 186 ? 42.988 0.158 4.313 1.00 31.22 186 ILE A CA 1
ATOM 1434 C C . ILE A 1 186 ? 44.383 -0.462 4.315 1.00 31.22 186 ILE A C 1
ATOM 1436 O O . ILE A 1 186 ? 45.370 0.240 4.500 1.00 31.22 186 ILE A O 1
ATOM 1440 N N . ASP A 1 187 ? 44.452 -1.776 4.139 1.00 27.67 187 ASP A N 1
ATOM 1441 C CA . ASP A 1 187 ? 45.565 -2.369 3.409 1.00 27.67 187 ASP A CA 1
ATOM 1442 C C . ASP A 1 187 ? 45.007 -3.475 2.513 1.00 27.67 187 ASP A C 1
ATOM 1444 O O . ASP A 1 187 ? 44.332 -4.407 2.960 1.00 27.67 187 ASP A O 1
ATOM 1448 N N . GLY A 1 188 ? 45.186 -3.282 1.212 1.00 39.44 188 GLY A N 1
ATOM 1449 C CA . GLY A 1 188 ? 44.734 -4.192 0.183 1.00 39.44 188 GLY A CA 1
ATOM 1450 C C . GLY A 1 188 ? 45.852 -5.164 -0.136 1.00 39.44 188 GLY A C 1
ATOM 1451 O O . GLY A 1 188 ? 46.889 -4.743 -0.623 1.00 39.44 188 GLY A O 1
ATOM 1452 N N . SER A 1 189 ? 45.632 -6.457 0.100 1.00 32.97 189 SER A N 1
ATOM 1453 C CA . SER A 1 189 ? 46.239 -7.572 -0.650 1.00 32.97 189 SER A CA 1
ATOM 1454 C C . SER A 1 189 ? 46.065 -8.893 0.105 1.00 32.97 189 SER A C 1
ATOM 1456 O O . SER A 1 189 ? 46.943 -9.323 0.847 1.00 32.97 189 SER A O 1
ATOM 1458 N N . ARG A 1 190 ? 44.919 -9.560 -0.095 1.00 29.81 190 ARG A N 1
ATOM 1459 C CA . ARG A 1 190 ? 44.757 -11.032 -0.153 1.00 29.81 190 ARG A CA 1
ATOM 1460 C C . ARG A 1 190 ? 43.270 -11.391 -0.196 1.00 29.81 190 ARG A C 1
ATOM 1462 O O . ARG A 1 190 ? 42.463 -10.863 0.559 1.00 29.81 190 ARG A O 1
ATOM 1469 N N . GLY A 1 191 ? 42.911 -12.256 -1.143 1.00 39.44 191 GLY A N 1
ATOM 1470 C CA . GLY A 1 191 ? 41.530 -12.588 -1.477 1.00 39.44 191 GLY A CA 1
ATOM 1471 C C . GLY A 1 191 ? 40.731 -13.196 -0.324 1.00 39.44 191 GLY A C 1
ATOM 1472 O O . GLY A 1 191 ? 41.226 -14.032 0.425 1.00 39.44 191 GLY A O 1
ATOM 1473 N N . CYS A 1 192 ? 39.451 -12.832 -0.249 1.00 24.44 192 CYS A N 1
ATOM 1474 C CA . CYS A 1 192 ? 38.471 -13.510 0.588 1.00 24.44 192 CYS A CA 1
ATOM 1475 C C . CYS A 1 192 ? 37.305 -13.969 -0.300 1.00 24.44 192 CYS A C 1
ATOM 1477 O O . CYS A 1 192 ? 36.330 -13.250 -0.502 1.00 24.44 192 CYS A O 1
ATOM 1479 N N . ARG A 1 193 ? 37.414 -15.176 -0.873 1.00 28.64 193 ARG A N 1
ATOM 1480 C CA . ARG A 1 193 ? 36.235 -15.906 -1.361 1.00 28.64 193 ARG A CA 1
ATOM 1481 C C . ARG A 1 193 ? 35.526 -16.460 -0.128 1.00 28.64 193 ARG A C 1
ATOM 1483 O O . ARG A 1 193 ? 36.032 -17.400 0.480 1.00 28.64 193 ARG A O 1
ATOM 1490 N N . ARG A 1 194 ? 34.362 -15.921 0.241 1.00 29.17 194 ARG A N 1
ATOM 1491 C CA . ARG A 1 194 ? 33.440 -16.638 1.132 1.00 29.17 194 ARG A CA 1
ATOM 1492 C C . ARG A 1 194 ? 32.512 -17.497 0.280 1.00 29.17 194 ARG A C 1
ATOM 1494 O O . ARG A 1 194 ? 31.737 -17.002 -0.527 1.00 29.17 194 ARG A O 1
ATOM 1501 N N . ARG A 1 195 ? 32.674 -18.805 0.448 1.00 25.53 195 ARG A N 1
ATOM 1502 C CA . ARG A 1 195 ? 31.875 -19.884 -0.134 1.00 25.53 195 ARG A CA 1
ATOM 1503 C C . ARG A 1 195 ? 30.456 -19.811 0.454 1.00 25.53 195 ARG A C 1
ATOM 1505 O O . ARG A 1 195 ? 30.312 -19.957 1.665 1.00 25.53 195 ARG A O 1
ATOM 1512 N N . MET A 1 196 ? 29.436 -19.584 -0.377 1.00 26.02 196 MET A N 1
ATOM 1513 C CA . MET A 1 196 ? 28.033 -19.811 0.001 1.00 26.02 196 MET A CA 1
ATOM 1514 C C . MET A 1 196 ? 27.843 -21.305 0.302 1.00 26.02 196 MET A C 1
ATOM 1516 O O . MET A 1 196 ? 28.265 -22.153 -0.487 1.00 26.02 196 MET A O 1
ATOM 1520 N N . LYS A 1 197 ? 27.253 -21.633 1.456 1.00 28.41 197 LYS A N 1
ATOM 1521 C CA . LYS A 1 197 ? 26.725 -22.978 1.724 1.00 28.41 197 LYS A CA 1
ATOM 1522 C C . LYS A 1 197 ? 25.314 -23.068 1.122 1.00 28.41 197 LYS A C 1
ATOM 1524 O O . LYS A 1 197 ? 24.580 -22.091 1.252 1.00 28.41 197 LYS A O 1
ATOM 1529 N N . PRO A 1 198 ? 24.932 -24.187 0.484 1.00 31.72 198 PRO A N 1
ATOM 1530 C CA . PRO A 1 198 ? 23.580 -24.355 -0.040 1.00 31.72 198 PRO A CA 1
ATOM 1531 C C . PRO A 1 198 ? 22.580 -24.506 1.118 1.00 31.72 198 PRO A C 1
ATOM 1533 O O . PRO A 1 198 ? 22.855 -25.223 2.084 1.00 31.72 198 PRO A O 1
ATOM 1536 N N . GLY A 1 199 ? 21.460 -23.784 1.025 1.00 38.31 199 GLY A N 1
ATOM 1537 C CA . GLY A 1 199 ? 20.339 -23.845 1.963 1.00 38.31 199 GLY A CA 1
ATOM 153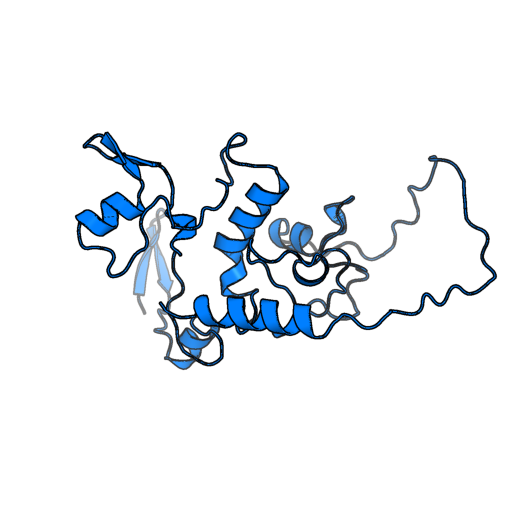8 C C . GLY A 1 199 ? 19.595 -25.180 1.880 1.00 38.31 199 GLY A C 1
ATOM 1539 O O . GLY A 1 199 ? 19.639 -25.877 0.870 1.00 38.31 199 GLY A O 1
ATOM 1540 N N . ASN A 1 200 ? 18.966 -25.567 2.987 1.00 39.31 200 ASN A N 1
ATOM 1541 C CA . ASN A 1 200 ? 18.262 -26.834 3.149 1.00 39.31 200 ASN A CA 1
ATOM 1542 C C . ASN A 1 200 ? 16.906 -26.808 2.414 1.00 39.31 200 ASN A C 1
ATOM 1544 O O . ASN A 1 200 ? 16.072 -25.952 2.690 1.00 39.31 200 ASN A O 1
ATOM 1548 N N . SER A 1 201 ? 16.665 -27.810 1.563 1.00 40.88 201 SER A N 1
ATOM 1549 C CA . SER A 1 201 ? 15.426 -28.063 0.796 1.00 40.88 201 SER A CA 1
ATOM 1550 C C . SER A 1 201 ? 14.102 -28.016 1.586 1.00 40.88 201 SER A C 1
ATOM 1552 O O . SER A 1 201 ? 13.035 -27.862 1.001 1.00 40.88 201 SER A O 1
ATOM 1554 N N . GLN A 1 202 ? 14.148 -28.131 2.916 1.00 39.09 202 GLN A N 1
ATOM 1555 C CA . GLN A 1 202 ? 12.974 -28.018 3.793 1.00 39.09 202 GLN A CA 1
ATOM 1556 C C . GLN A 1 202 ? 12.488 -26.566 3.963 1.00 39.09 202 GLN A C 1
ATOM 1558 O O . GLN A 1 202 ? 11.304 -26.334 4.198 1.00 39.09 202 GLN A O 1
ATOM 1563 N N . GLU A 1 203 ? 13.382 -25.584 3.831 1.00 41.94 203 GLU A N 1
ATOM 1564 C CA . GLU A 1 203 ? 13.064 -24.160 4.005 1.00 41.94 203 GLU A CA 1
ATOM 1565 C C . GLU A 1 203 ? 12.445 -23.571 2.730 1.00 41.94 203 GLU A C 1
ATOM 1567 O O . GLU A 1 203 ? 11.465 -22.832 2.792 1.00 41.94 203 GLU A O 1
ATOM 1572 N N . GLU A 1 204 ? 12.912 -24.025 1.564 1.00 36.41 204 GLU A N 1
ATOM 1573 C CA . GLU A 1 204 ? 12.329 -23.694 0.257 1.00 36.41 204 GLU A CA 1
ATOM 1574 C C . GLU A 1 204 ? 10.893 -24.232 0.110 1.00 36.41 204 GLU A C 1
ATOM 1576 O O . GLU A 1 204 ? 10.028 -23.554 -0.447 1.00 36.41 204 GLU A O 1
ATOM 1581 N N . ALA A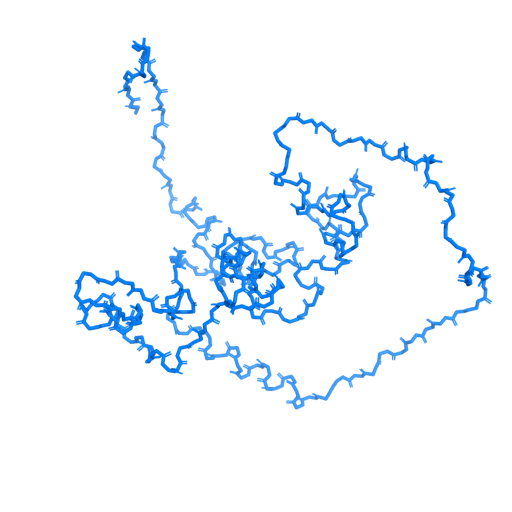 1 205 ? 10.600 -25.407 0.680 1.00 33.34 205 ALA A N 1
ATOM 1582 C CA . ALA A 1 205 ? 9.256 -25.988 0.677 1.00 33.34 205 ALA A CA 1
ATOM 1583 C C . ALA A 1 205 ? 8.261 -25.222 1.573 1.00 33.34 205 ALA A C 1
ATOM 1585 O O . ALA A 1 205 ? 7.065 -25.191 1.281 1.00 33.34 205 ALA A O 1
ATOM 1586 N N . ARG A 1 206 ? 8.743 -24.573 2.642 1.00 40.59 206 ARG A N 1
ATOM 1587 C CA . ARG A 1 206 ? 7.919 -23.757 3.550 1.00 40.59 206 ARG A CA 1
ATOM 1588 C C . ARG A 1 206 ? 7.533 -22.415 2.929 1.00 40.59 206 ARG A C 1
ATOM 1590 O O . ARG A 1 206 ? 6.363 -22.049 2.961 1.00 40.59 206 ARG A O 1
ATOM 1597 N N . VAL A 1 207 ? 8.486 -21.748 2.278 1.00 45.44 207 VAL A N 1
ATOM 1598 C CA . VAL A 1 207 ? 8.253 -20.473 1.574 1.00 45.44 207 VAL A CA 1
ATOM 1599 C C . VAL A 1 207 ? 7.277 -20.652 0.400 1.00 45.44 207 VAL A C 1
ATOM 1601 O O . VAL A 1 207 ? 6.429 -19.799 0.147 1.00 45.44 207 VAL A O 1
ATOM 1604 N N . GLN A 1 208 ? 7.325 -21.797 -0.288 1.00 35.91 208 GLN A N 1
ATOM 1605 C CA . GLN A 1 208 ? 6.386 -22.111 -1.373 1.00 35.91 208 GLN A CA 1
ATOM 1606 C C . GLN A 1 208 ? 4.958 -22.423 -0.892 1.00 35.91 208 GLN A C 1
ATOM 1608 O O . GLN A 1 208 ? 4.014 -22.277 -1.672 1.00 35.91 208 GLN A O 1
ATOM 1613 N N . ALA A 1 209 ? 4.780 -22.842 0.364 1.00 33.53 209 ALA A N 1
ATOM 1614 C CA . ALA A 1 209 ? 3.457 -23.072 0.941 1.00 33.53 209 ALA A CA 1
ATOM 1615 C C . ALA A 1 209 ? 2.762 -21.747 1.311 1.00 33.53 209 ALA A C 1
ATOM 1617 O O . ALA A 1 209 ? 1.590 -21.573 0.984 1.00 33.53 209 ALA A O 1
ATOM 1618 N N . GLU A 1 210 ? 3.494 -20.775 1.869 1.00 38.22 210 GLU A N 1
ATOM 1619 C CA . GLU A 1 210 ? 2.961 -19.441 2.216 1.00 38.22 210 GLU A CA 1
ATOM 1620 C C . GLU A 1 210 ? 2.590 -18.598 0.977 1.00 38.22 210 GLU A C 1
ATOM 1622 O O . GLU A 1 210 ? 1.646 -17.803 1.001 1.00 38.22 210 GLU A O 1
ATOM 1627 N N . ALA A 1 211 ? 3.266 -18.824 -0.155 1.00 34.66 211 ALA A N 1
ATOM 1628 C CA . ALA A 1 211 ? 2.951 -18.172 -1.430 1.00 34.66 211 ALA A CA 1
ATOM 1629 C C . ALA A 1 211 ? 1.625 -18.648 -2.067 1.00 34.66 211 ALA A C 1
ATOM 1631 O O . ALA A 1 211 ? 1.084 -17.975 -2.947 1.00 34.66 211 ALA A O 1
ATOM 1632 N N . LYS A 1 212 ? 1.079 -19.803 -1.653 1.00 32.91 212 LYS A N 1
ATOM 1633 C CA . LYS A 1 212 ? -0.196 -20.323 -2.184 1.00 32.91 212 LYS A CA 1
ATOM 1634 C C . LYS A 1 212 ? -1.430 -19.782 -1.461 1.00 32.91 212 LYS A C 1
ATOM 1636 O O . LYS A 1 212 ? -2.488 -19.723 -2.080 1.00 32.91 212 LYS A O 1
ATOM 1641 N N . GLU A 1 213 ? -1.306 -19.346 -0.211 1.00 36.94 213 GLU A N 1
ATOM 1642 C CA . GLU A 1 213 ? -2.429 -18.775 0.555 1.00 36.94 213 GLU A CA 1
ATOM 1643 C C . GLU A 1 213 ? -2.666 -17.287 0.261 1.00 36.94 213 GLU A C 1
ATOM 1645 O O . GLU A 1 213 ? -3.756 -16.768 0.480 1.00 36.94 213 GLU A O 1
ATOM 1650 N N . THR A 1 214 ? -1.681 -16.591 -0.306 1.00 43.34 214 THR A N 1
ATOM 1651 C CA . THR A 1 214 ? -1.713 -15.135 -0.522 1.00 43.34 214 THR A CA 1
ATOM 1652 C C . THR A 1 214 ? -2.413 -14.684 -1.811 1.00 43.34 214 THR A C 1
ATOM 1654 O O . THR A 1 214 ? -2.478 -13.482 -2.065 1.00 43.34 214 THR A O 1
ATOM 1657 N N . ASN A 1 215 ? -2.948 -15.610 -2.620 1.00 34.62 215 ASN A N 1
ATOM 1658 C CA . ASN A 1 215 ? -3.462 -15.317 -3.968 1.00 34.62 215 ASN A CA 1
ATOM 1659 C C . ASN A 1 215 ? -4.945 -15.673 -4.200 1.00 34.62 215 ASN A C 1
ATOM 1661 O O . ASN A 1 215 ? -5.391 -15.758 -5.347 1.00 34.62 215 ASN A O 1
ATOM 1665 N N . LEU A 1 216 ? -5.720 -15.862 -3.129 1.00 34.62 216 LEU A N 1
ATOM 1666 C CA . LEU A 1 216 ? -7.178 -15.767 -3.189 1.00 34.62 216 LEU A CA 1
ATOM 1667 C C . LEU A 1 216 ? -7.617 -14.490 -2.479 1.00 34.62 216 LEU A C 1
ATOM 1669 O O . LEU A 1 216 ? -7.640 -14.447 -1.253 1.00 34.62 216 LEU A O 1
ATOM 1673 N N . LEU A 1 217 ? -7.891 -13.468 -3.291 1.00 35.00 217 LEU A N 1
ATOM 1674 C CA . LEU A 1 217 ? -9.005 -12.511 -3.244 1.00 35.00 217 LEU A CA 1
ATOM 1675 C C . LEU A 1 217 ? -8.777 -11.483 -4.362 1.00 35.00 217 LEU A C 1
ATOM 1677 O O . LEU A 1 217 ? -7.719 -10.814 -4.352 1.00 35.00 217 LEU A O 1
#